Protein AF-A0A952ATU0-F1 (afdb_monomer)

pLDDT: mean 88.03, std 15.27, range [30.47, 98.75]

Secondary structure (DSSP, 8-state):
----------------------------EEEE--TT--HHHHHHHHT--HHHHHHT-TTS-TTSPPPBT-EEEE-TT--PPEEEEEE-SS-HHHHHHHHT--HHHHHHHTT-S-TTS--TT-EEEEEEEEE---PPTTEEEEEES-SSB-TT-EEEEEEEES-SS--EEEEETTEEEEEEEETTEEEEEEEPPTT---B-PEEEEEETTSPPEEEEB-B------EEEE---GGGGG--HHHHHHHHHHHHHHHT---SS----SSPPPS-SS--EEEE-TT-EEEETT----EE--S-EEE--TT-----SSSEEEEEEEEETTTEEEEEEE-STT-EEEEEEES-----TT-EE---

Sequence (359 aa):
MRRPYVLLCLLFIVLLAPVQHTSVAAQETVYIAQAGDTWAGMAMRYSISIAELKALNPHMNTMREPAIGRMVSLPEGVSERFGRLTRSSSSLAVVSAEYHVPVWSLAIANNVDSPYRPNFYRALYIPGDGRVRDLPANIESLELSAVPAMPGMALGLRGTTRMEDVRISAALDGLPISFETVDGRFIGVVGTGAFYRGGEPEMVVQIADTPVWIQPWAFGQREWEYQELTLTGEAAQIDQQARDEERARLQEIWTIVSPNVLWDEPFQTPVKSYLEVSAHYGARRSYNGGPYLTYHEGVDLSAYGGTPVLAAAAGTVALAEPLYVRGGTVIIDHGLGVYTGYYHMSAIHAIPGQQVRPG

Foldseek 3Di:
DDDDDDDDDDDDDDDDDDDPPPDPPQDWDKDQAAAQAFLVLVCLFQVHDSVVQCVQVVVDPSVAGDAGQDIGTDDPPTDTFFFEKDFDQDFLVVVCVVLVHPLVVQCVSAVHPDSRDGPNRDIGTDHDHHHYGRHFPQWPDKDKPDRQAAAFDKIKIKGFGPDQDKDKWKDWLNHTWAWDGHRRIMMTIDGGHLPRVFAFTWIWMDIPPGDIDIHTHHYDYDDAAEDEDEDDDLRVVDDPVLVVVVVVVVVVVLVDAARDAQWDPDFADQAPDFDDFPDDWSHQYDYPPHDRPDTHHHIDTHDDAPRGGWGRTWFFWQDADAGSNFGGKTKGDRHSSDIDIDGPHPDTDDDGGDTHGTD

Mean predicted aligned error: 8.49 Å

Solvent-accessible surface area (backbone atoms only — not comparable to full-atom values): 20733 Å² total; per-residue (Å²): 135,90,82,86,83,85,79,83,82,82,81,82,81,82,81,80,74,82,81,77,81,74,77,74,76,79,76,69,40,73,41,68,37,44,78,29,48,34,58,65,38,48,18,62,24,46,74,49,52,53,66,58,52,45,65,62,36,74,91,52,70,80,92,49,55,60,30,20,38,36,80,41,53,45,67,74,89,66,56,81,48,49,9,41,51,47,69,43,72,54,41,42,59,57,52,18,62,77,68,74,42,60,42,65,60,43,18,61,70,58,76,41,97,51,52,85,50,77,40,81,51,45,78,39,57,42,82,50,84,50,76,50,37,54,52,53,86,61,48,77,45,70,49,67,74,52,77,45,32,52,46,48,35,79,42,41,38,37,36,35,37,80,49,63,89,64,59,70,47,39,25,53,70,82,45,69,38,35,55,39,70,58,88,19,32,37,44,32,37,38,76,39,51,64,81,45,86,53,49,61,42,44,37,38,41,34,45,70,90,50,80,76,34,76,44,28,39,27,31,45,86,71,91,68,54,78,43,84,41,75,68,56,76,72,67,56,67,63,50,70,64,56,53,51,54,49,50,54,56,52,49,60,57,72,72,53,62,47,62,53,79,48,54,64,90,75,69,47,78,36,54,90,77,52,80,46,77,77,39,60,60,42,25,30,35,18,55,72,88,47,70,72,85,46,53,36,92,47,69,42,68,41,60,64,91,86,63,74,76,36,46,34,41,21,26,33,25,70,39,54,49,75,43,86,86,48,30,29,29,38,31,31,41,25,23,43,61,43,68,50,77,47,62,65,38,95,72,83,88,66,51,62,71,39,76,48,56,56,102

Structure (mmCIF, N/CA/C/O backbone):
data_AF-A0A952ATU0-F1
#
_entry.id   AF-A0A952ATU0-F1
#
loop_
_atom_site.group_PDB
_atom_site.id
_atom_site.type_symbol
_atom_site.label_atom_id
_atom_site.label_alt_id
_atom_site.label_comp_id
_atom_site.label_asym_id
_atom_site.label_entity_id
_atom_site.label_seq_id
_atom_site.pdbx_PDB_ins_code
_atom_site.Cartn_x
_atom_site.Cartn_y
_atom_site.Cartn_z
_atom_site.occupancy
_atom_site.B_iso_or_equiv
_atom_site.auth_seq_id
_atom_site.auth_comp_id
_atom_site.auth_asym_id
_atom_site.auth_atom_id
_atom_site.pdbx_PDB_model_num
ATOM 1 N N . MET A 1 1 ? 62.346 -5.182 87.923 1.00 39.56 1 MET A N 1
ATOM 2 C CA . MET A 1 1 ? 63.121 -4.192 87.139 1.00 39.56 1 MET A CA 1
ATOM 3 C C . MET A 1 1 ? 62.413 -3.952 85.814 1.00 39.56 1 MET A C 1
ATOM 5 O O . MET A 1 1 ? 61.932 -4.901 85.214 1.00 39.56 1 MET A O 1
ATOM 9 N N . ARG A 1 2 ? 62.273 -2.677 85.441 1.00 33.28 2 ARG A N 1
ATOM 10 C CA . ARG A 1 2 ? 61.501 -2.145 84.306 1.00 33.28 2 ARG A CA 1
ATOM 11 C C . ARG A 1 2 ? 61.995 -2.649 82.943 1.00 33.28 2 ARG A C 1
ATOM 13 O O . ARG A 1 2 ? 63.195 -2.590 82.709 1.00 33.28 2 ARG A O 1
ATOM 20 N N . ARG A 1 3 ? 61.063 -2.908 82.017 1.00 34.91 3 ARG A N 1
ATOM 21 C CA . ARG A 1 3 ? 61.043 -2.317 80.660 1.00 34.91 3 ARG A CA 1
ATOM 22 C C . ARG A 1 3 ? 59.581 -2.180 80.195 1.00 34.91 3 ARG A C 1
ATOM 24 O O . ARG A 1 3 ? 58.918 -3.205 80.077 1.00 34.91 3 ARG A O 1
ATOM 31 N N . PRO A 1 4 ? 59.053 -0.964 79.966 1.00 42.50 4 PRO A N 1
ATOM 32 C CA . PRO A 1 4 ? 57.775 -0.787 79.289 1.00 42.50 4 PRO A CA 1
ATOM 33 C C . PRO A 1 4 ? 57.993 -0.782 77.769 1.00 42.50 4 PRO A C 1
ATOM 35 O O . PRO A 1 4 ? 58.895 -0.109 77.272 1.00 42.50 4 PRO A O 1
ATOM 38 N N . TYR A 1 5 ? 57.162 -1.524 77.039 1.00 36.25 5 TYR A N 1
ATOM 39 C CA . TYR A 1 5 ? 57.020 -1.401 75.590 1.00 36.25 5 TYR A CA 1
ATOM 40 C C . TYR A 1 5 ? 55.877 -0.422 75.307 1.00 36.25 5 TYR A C 1
ATOM 42 O O . TYR A 1 5 ? 54.759 -0.618 75.776 1.00 36.25 5 TYR A O 1
ATOM 50 N N . VAL A 1 6 ? 56.171 0.649 74.572 1.00 34.59 6 VAL A N 1
ATOM 51 C CA . VAL A 1 6 ? 55.174 1.581 74.034 1.00 34.59 6 VAL A CA 1
ATOM 52 C C . VAL A 1 6 ? 54.637 0.963 72.744 1.00 34.59 6 VAL A C 1
ATOM 54 O O . VAL A 1 6 ? 55.372 0.853 71.766 1.00 34.59 6 VAL A O 1
ATOM 57 N N . LEU A 1 7 ? 53.379 0.518 72.756 1.00 32.75 7 LEU A N 1
ATOM 58 C CA . LEU A 1 7 ? 52.675 0.054 71.562 1.00 32.75 7 LEU A CA 1
ATOM 59 C C . LEU A 1 7 ? 51.958 1.253 70.925 1.00 32.75 7 LEU A C 1
ATOM 61 O O . LEU A 1 7 ? 51.074 1.859 71.527 1.00 32.75 7 LEU A O 1
ATOM 65 N N . LEU A 1 8 ? 52.389 1.613 69.720 1.00 30.59 8 LEU A N 1
ATOM 66 C CA . LEU A 1 8 ? 51.825 2.675 68.896 1.00 30.59 8 LEU A CA 1
ATOM 67 C C . LEU A 1 8 ? 50.521 2.165 68.249 1.00 30.59 8 LEU A C 1
ATOM 69 O O . LEU A 1 8 ? 50.569 1.421 67.272 1.00 30.59 8 LEU A O 1
ATOM 73 N N . CYS A 1 9 ? 49.358 2.529 68.793 1.00 31.02 9 CYS A N 1
ATOM 74 C CA . CYS A 1 9 ? 48.067 2.261 68.149 1.00 31.02 9 CYS A CA 1
ATOM 75 C C . CYS A 1 9 ? 47.801 3.302 67.051 1.00 31.02 9 CYS A C 1
ATOM 77 O O . CYS A 1 9 ? 47.485 4.454 67.339 1.00 31.02 9 CYS A O 1
ATOM 79 N N . LEU A 1 10 ? 47.920 2.883 65.789 1.00 32.44 10 LEU A N 1
ATOM 80 C CA . LEU A 1 10 ? 47.457 3.633 64.620 1.00 32.44 10 LEU A CA 1
ATOM 81 C C . LEU A 1 10 ? 45.925 3.558 64.536 1.00 32.44 10 LEU A C 1
ATOM 83 O O . LEU A 1 10 ? 45.353 2.490 64.327 1.00 32.44 10 LEU A O 1
ATOM 87 N N . LEU A 1 11 ? 45.270 4.704 64.714 1.00 30.47 11 LEU A N 1
ATOM 88 C CA . LEU A 1 11 ? 43.826 4.877 64.575 1.00 30.47 11 LEU A CA 1
ATOM 89 C C . LEU A 1 11 ? 43.480 4.999 63.077 1.00 30.47 11 LEU A C 1
ATOM 91 O O . LEU A 1 11 ? 43.767 6.023 62.459 1.00 30.47 11 LEU A O 1
ATOM 95 N N . PHE A 1 12 ? 42.882 3.968 62.478 1.00 31.81 12 PHE A N 1
ATOM 96 C CA . PHE A 1 12 ? 42.319 4.058 61.125 1.00 31.81 12 PHE A CA 1
ATOM 97 C C . PHE A 1 12 ? 40.936 4.720 61.196 1.00 31.81 12 PHE A C 1
ATOM 99 O O . PHE A 1 12 ? 39.961 4.104 61.621 1.00 31.81 12 PHE A O 1
ATOM 106 N N . ILE A 1 13 ? 40.850 5.986 60.785 1.00 34.62 13 ILE A N 1
ATOM 107 C CA . ILE A 1 13 ? 39.577 6.671 60.537 1.00 34.62 13 ILE A CA 1
ATOM 108 C C . ILE A 1 13 ? 39.088 6.230 59.155 1.00 34.62 13 ILE A C 1
ATOM 110 O O . ILE A 1 13 ? 39.666 6.604 58.136 1.00 34.62 13 ILE A O 1
ATOM 114 N N . VAL A 1 14 ? 38.030 5.420 59.114 1.00 36.31 14 VAL A N 1
ATOM 115 C CA . VAL A 1 14 ? 37.319 5.091 57.873 1.00 36.31 14 VAL A CA 1
ATOM 116 C C . VAL A 1 14 ? 36.387 6.258 57.544 1.00 36.31 14 VAL A C 1
ATOM 118 O O . VAL A 1 14 ? 35.352 6.439 58.181 1.00 36.31 14 VAL A O 1
ATOM 121 N N . LEU A 1 15 ? 36.771 7.073 56.561 1.00 34.31 15 LEU A N 1
ATOM 122 C CA . LEU A 1 15 ? 35.898 8.070 55.939 1.00 34.31 15 LEU A CA 1
ATOM 123 C C . LEU A 1 15 ? 34.875 7.343 55.053 1.00 34.31 15 LEU A C 1
ATOM 125 O O . LEU A 1 15 ? 35.206 6.872 53.967 1.00 34.31 15 LEU A O 1
ATOM 129 N N . LEU A 1 16 ? 33.633 7.236 55.528 1.00 37.00 16 LEU A N 1
ATOM 130 C CA . LEU A 1 16 ? 32.496 6.795 54.719 1.00 37.00 16 LEU A CA 1
ATOM 131 C C . LEU A 1 16 ? 32.154 7.897 53.708 1.00 37.00 16 LEU A C 1
ATOM 133 O O . LEU A 1 16 ? 31.665 8.963 54.082 1.00 37.00 16 LEU A O 1
ATOM 137 N N . ALA A 1 17 ? 32.428 7.645 52.429 1.00 36.53 17 ALA A N 1
ATOM 138 C CA . ALA A 1 17 ? 31.946 8.489 51.343 1.00 36.53 17 ALA A CA 1
ATOM 139 C C . ALA A 1 17 ? 30.405 8.412 51.265 1.00 36.53 17 ALA A C 1
ATOM 141 O O . ALA A 1 17 ? 29.844 7.327 51.447 1.00 36.53 17 ALA A O 1
ATOM 142 N N . PRO A 1 18 ? 29.702 9.528 51.000 1.00 40.03 18 PRO A N 1
ATOM 143 C CA . PRO A 1 18 ? 28.253 9.519 50.866 1.00 40.03 18 PRO A CA 1
ATOM 144 C C . PRO A 1 18 ? 27.846 8.692 49.642 1.00 40.03 18 PRO A C 1
ATOM 146 O O . PRO A 1 18 ? 28.326 8.922 48.531 1.00 40.03 18 PRO A O 1
ATOM 149 N N . VAL A 1 19 ? 26.950 7.728 49.854 1.00 42.09 19 VAL A N 1
ATOM 150 C CA . VAL A 1 19 ? 26.318 6.951 48.784 1.00 42.09 19 VAL A CA 1
ATOM 151 C C . VAL A 1 19 ? 25.481 7.914 47.946 1.00 42.09 19 VAL A C 1
ATOM 153 O O . VAL A 1 19 ? 24.464 8.433 48.404 1.00 42.09 19 VAL A O 1
ATOM 156 N N . GLN A 1 20 ? 25.922 8.183 46.720 1.00 38.09 20 GLN A N 1
ATOM 157 C CA . GLN A 1 20 ? 25.082 8.837 45.727 1.00 38.09 20 GLN A CA 1
ATOM 158 C C . GLN A 1 20 ? 23.986 7.848 45.329 1.00 38.09 20 GLN A C 1
ATOM 160 O O . GLN A 1 20 ? 24.262 6.828 44.701 1.00 38.09 20 GLN A O 1
ATOM 165 N N . HIS A 1 21 ? 22.742 8.142 45.705 1.00 38.81 21 HIS A N 1
ATOM 166 C CA . HIS A 1 21 ? 21.587 7.498 45.097 1.00 38.81 21 HIS A CA 1
ATOM 167 C C . HIS A 1 21 ? 21.519 7.950 43.638 1.00 38.81 21 HIS A C 1
ATOM 169 O O . HIS A 1 21 ? 21.006 9.024 43.325 1.00 38.81 21 HIS A O 1
ATOM 175 N N . THR A 1 22 ? 22.065 7.140 42.737 1.00 35.97 22 THR A N 1
ATOM 176 C CA . THR A 1 22 ? 21.693 7.185 41.330 1.00 35.97 22 THR A CA 1
ATOM 177 C C . THR A 1 22 ? 20.214 6.820 41.257 1.00 35.97 22 THR A C 1
ATOM 179 O O . THR A 1 22 ? 19.824 5.689 41.544 1.00 35.97 22 THR A O 1
ATOM 182 N N . SER A 1 23 ? 19.364 7.795 40.932 1.00 42.88 23 SER A N 1
ATOM 183 C CA . SER A 1 23 ? 18.011 7.486 40.489 1.00 42.88 23 SER A CA 1
ATOM 184 C C . SER A 1 23 ? 18.154 6.659 39.217 1.00 42.88 23 SER A C 1
ATOM 186 O O . SER A 1 23 ? 18.693 7.114 38.209 1.00 42.88 23 SER A O 1
ATOM 188 N N . VAL A 1 24 ? 17.753 5.394 39.288 1.00 38.84 24 VAL A N 1
ATOM 189 C CA . VAL A 1 24 ? 17.507 4.612 38.082 1.00 38.84 24 VAL A CA 1
ATOM 190 C C . VAL A 1 24 ? 16.356 5.333 37.392 1.00 38.84 24 VAL A C 1
ATOM 192 O O . VAL A 1 24 ? 15.278 5.449 37.974 1.00 38.84 24 VAL A O 1
ATOM 195 N N . ALA A 1 25 ? 16.605 5.912 36.217 1.00 44.00 25 ALA A N 1
ATOM 196 C CA . ALA A 1 25 ? 15.538 6.463 35.394 1.00 44.00 25 ALA A CA 1
ATOM 197 C C . ALA A 1 25 ? 14.494 5.355 35.203 1.00 44.00 25 ALA A C 1
ATOM 199 O O . ALA A 1 25 ? 14.837 4.273 34.721 1.00 44.00 25 ALA A O 1
ATOM 200 N N . ALA A 1 26 ? 13.267 5.599 35.668 1.00 49.78 26 ALA A N 1
ATOM 201 C CA . ALA A 1 26 ? 12.169 4.651 35.551 1.00 49.78 26 ALA A CA 1
ATOM 202 C C . ALA A 1 26 ? 12.037 4.245 34.080 1.00 49.78 26 ALA A C 1
ATOM 204 O O . ALA A 1 26 ? 12.003 5.097 33.189 1.00 49.78 26 ALA A O 1
ATOM 205 N N . GLN A 1 27 ? 12.059 2.944 33.817 1.00 51.88 27 GLN A N 1
ATOM 206 C CA . GLN A 1 27 ? 12.042 2.429 32.459 1.00 51.88 27 GLN A CA 1
ATOM 207 C C . GLN A 1 27 ? 10.605 2.540 31.943 1.00 51.88 27 GLN A C 1
ATOM 209 O O . GLN A 1 27 ? 9.758 1.706 32.254 1.00 51.88 27 GLN A O 1
ATOM 214 N N . GLU A 1 28 ? 10.309 3.622 31.217 1.00 63.00 28 GLU A N 1
ATOM 215 C CA . GLU A 1 28 ? 8.994 3.841 30.616 1.00 63.00 28 GLU A CA 1
ATOM 216 C C . GLU A 1 28 ? 8.593 2.622 29.777 1.00 63.00 28 GLU A C 1
ATOM 218 O O . GLU A 1 28 ? 9.354 2.139 28.933 1.00 63.00 28 GLU A O 1
ATOM 223 N N . THR A 1 29 ? 7.386 2.104 30.011 1.00 88.06 29 THR A N 1
ATOM 224 C CA . THR A 1 29 ? 6.842 1.041 29.167 1.00 88.06 29 THR A CA 1
ATOM 225 C C . THR A 1 29 ? 6.421 1.676 27.849 1.00 88.06 29 THR A C 1
ATOM 227 O O . THR A 1 29 ? 5.469 2.451 27.807 1.00 88.06 29 THR A O 1
ATOM 230 N N . VAL A 1 30 ? 7.140 1.369 26.771 1.00 92.31 30 VAL A N 1
ATOM 231 C CA . VAL A 1 30 ? 6.853 1.918 25.442 1.00 92.31 30 VAL A CA 1
ATOM 232 C C . VAL A 1 30 ? 6.090 0.908 24.598 1.00 92.31 30 VAL A C 1
ATOM 234 O O . VAL A 1 30 ? 6.461 -0.261 24.495 1.00 92.31 30 VAL A O 1
ATOM 237 N N . TYR A 1 31 ? 5.045 1.390 23.937 1.00 94.44 31 TYR A N 1
ATOM 238 C CA . TYR A 1 31 ? 4.237 0.635 22.996 1.00 94.44 31 TYR A CA 1
ATOM 239 C C . TYR A 1 31 ? 4.281 1.270 21.599 1.00 94.44 31 TYR A C 1
ATOM 241 O O . TYR A 1 31 ? 4.122 2.476 21.462 1.00 94.44 31 TYR A O 1
ATOM 249 N N . ILE A 1 32 ? 4.480 0.475 20.544 1.00 94.94 32 ILE A N 1
ATOM 250 C CA . ILE A 1 32 ? 4.417 0.969 19.158 1.00 94.94 32 ILE A CA 1
ATOM 251 C C . ILE A 1 32 ? 2.980 0.825 18.665 1.00 94.94 32 ILE A C 1
ATOM 253 O O . ILE A 1 32 ? 2.514 -0.302 18.481 1.00 94.94 32 ILE A O 1
ATOM 257 N N . ALA A 1 33 ? 2.305 1.949 18.424 1.00 95.50 33 ALA A N 1
ATOM 258 C CA . ALA A 1 33 ? 0.946 2.001 17.896 1.00 95.50 33 ALA A CA 1
ATOM 259 C C . ALA A 1 33 ? 0.816 1.188 16.600 1.00 95.50 33 ALA A C 1
ATOM 261 O O . ALA A 1 33 ? 1.701 1.195 15.745 1.00 95.50 33 ALA A O 1
ATOM 262 N N . GLN A 1 34 ? -0.293 0.478 16.451 1.00 94.69 34 GLN A N 1
ATOM 263 C CA . GLN A 1 34 ? -0.582 -0.402 15.321 1.00 94.69 34 GLN A CA 1
ATOM 264 C C . GLN A 1 34 ? -1.909 -0.003 14.664 1.00 94.69 34 GLN A C 1
ATOM 266 O O . GLN A 1 34 ? -2.664 0.825 15.187 1.00 94.69 34 GLN A O 1
ATOM 271 N N . ALA A 1 35 ? -2.216 -0.632 13.529 1.00 93.81 35 ALA A N 1
ATOM 272 C CA . ALA A 1 35 ? -3.508 -0.476 12.878 1.00 93.81 35 ALA A CA 1
ATOM 273 C C . ALA A 1 35 ? -4.667 -0.777 13.854 1.00 93.81 35 ALA A C 1
ATOM 275 O O . ALA A 1 35 ? -4.644 -1.780 14.574 1.00 93.81 35 ALA A O 1
ATOM 276 N N . GLY A 1 36 ? -5.658 0.113 13.911 1.00 92.81 36 GLY A N 1
ATOM 277 C CA . GLY A 1 36 ? -6.793 0.017 14.837 1.00 92.81 36 GLY A CA 1
ATOM 278 C C . GLY A 1 36 ? -6.554 0.582 16.240 1.00 92.81 36 GLY A C 1
ATOM 279 O O . GLY A 1 36 ? -7.465 0.536 17.060 1.00 92.81 36 GLY A O 1
ATOM 280 N N . ASP A 1 37 ? -5.369 1.098 16.573 1.00 94.31 37 ASP A N 1
ATOM 281 C CA . ASP A 1 37 ? -5.193 1.819 17.839 1.00 94.31 37 ASP A CA 1
ATOM 282 C C . ASP A 1 37 ? -5.839 3.205 17.824 1.00 94.31 37 ASP A C 1
ATOM 284 O O . ASP A 1 37 ? -5.491 4.075 17.027 1.00 94.31 37 ASP A O 1
ATOM 288 N N . THR A 1 38 ? -6.726 3.419 18.792 1.00 94.19 38 THR A N 1
ATOM 289 C CA . THR A 1 38 ? -7.267 4.729 19.159 1.00 94.19 38 THR A CA 1
ATOM 290 C C . THR A 1 38 ? -6.898 5.048 20.603 1.00 94.19 38 THR A C 1
ATOM 292 O O . THR A 1 38 ? -6.647 4.143 21.406 1.00 94.19 38 THR A O 1
ATOM 295 N N . TRP A 1 39 ? -6.898 6.326 20.985 1.00 94.88 39 TRP A N 1
ATOM 296 C CA . TRP A 1 39 ? -6.693 6.721 22.382 1.00 94.88 39 TRP A CA 1
ATOM 297 C C . TRP A 1 39 ? -7.694 6.035 23.314 1.00 94.88 39 TRP A C 1
ATOM 299 O O . TRP A 1 39 ? -7.321 5.564 24.386 1.00 94.88 39 TRP A O 1
ATOM 309 N N . ALA A 1 40 ? -8.959 5.946 22.894 1.00 92.38 40 ALA A N 1
ATOM 310 C CA . ALA A 1 40 ? -10.009 5.270 23.648 1.00 92.38 40 ALA A CA 1
ATOM 311 C C . ALA A 1 40 ? -9.773 3.755 23.735 1.00 92.38 40 ALA A C 1
ATOM 313 O O . ALA A 1 40 ? -9.872 3.185 24.822 1.00 92.38 40 ALA A O 1
ATOM 314 N N . GLY A 1 41 ? -9.417 3.109 22.620 1.00 93.44 41 GLY A N 1
ATOM 315 C CA . GLY A 1 41 ? -9.147 1.675 22.589 1.00 93.44 41 GLY A CA 1
ATOM 316 C C . GLY A 1 41 ? -7.941 1.284 23.442 1.00 93.44 41 GLY A C 1
ATOM 317 O O . GLY A 1 41 ? -8.029 0.342 24.228 1.00 93.44 41 GLY A O 1
ATOM 318 N N . MET A 1 42 ? -6.847 2.049 23.378 1.00 95.25 42 MET A N 1
ATOM 319 C CA . MET A 1 42 ? -5.671 1.827 24.226 1.00 95.25 42 MET A CA 1
ATOM 320 C C . MET A 1 42 ? -5.964 2.094 25.707 1.00 95.25 42 MET A C 1
ATOM 322 O O . MET A 1 42 ? -5.569 1.298 26.555 1.00 95.25 42 MET A O 1
ATOM 326 N N . ALA A 1 43 ? -6.706 3.156 26.032 1.00 94.38 43 ALA A N 1
ATOM 327 C CA . ALA A 1 43 ? -7.137 3.429 27.403 1.00 94.38 43 ALA A CA 1
ATOM 328 C C . ALA A 1 43 ? -7.958 2.260 27.981 1.00 94.38 43 ALA A C 1
ATOM 330 O O . ALA A 1 43 ? -7.684 1.785 29.084 1.00 94.38 43 ALA A O 1
ATOM 331 N N . MET A 1 44 ? -8.902 1.714 27.202 1.00 92.75 44 MET A N 1
ATOM 332 C CA . MET A 1 44 ? -9.647 0.509 27.582 1.00 92.75 44 MET A CA 1
ATOM 333 C C . MET A 1 44 ? -8.730 -0.708 27.729 1.00 92.75 44 MET A C 1
ATOM 335 O O . MET A 1 44 ? -8.843 -1.454 28.699 1.00 92.75 44 MET A O 1
ATOM 339 N N . ARG A 1 45 ? -7.802 -0.915 26.802 1.00 94.31 45 ARG A N 1
ATOM 340 C CA . ARG A 1 45 ? -6.875 -2.046 26.819 1.00 94.31 45 ARG A CA 1
ATOM 341 C C . ARG A 1 45 ? -5.989 -2.070 28.061 1.00 94.31 45 ARG A C 1
ATOM 343 O O . ARG A 1 45 ? -5.814 -3.126 28.653 1.00 94.31 45 ARG A O 1
ATOM 350 N N . TYR A 1 46 ? -5.478 -0.920 28.478 1.00 94.50 46 TYR A N 1
ATOM 351 C CA . TYR A 1 46 ? -4.566 -0.803 29.617 1.00 94.50 46 TYR A CA 1
ATOM 352 C C . TYR A 1 46 ? -5.265 -0.422 30.932 1.00 94.50 46 TYR A C 1
ATOM 354 O O . TYR A 1 46 ? -4.614 -0.309 31.961 1.00 94.50 46 TYR A O 1
ATOM 362 N N . SER A 1 47 ? -6.598 -0.287 30.935 1.00 92.62 47 SER A N 1
ATOM 363 C CA . SER A 1 47 ? -7.397 0.127 32.107 1.00 92.62 47 SER A CA 1
ATOM 364 C C . SER A 1 47 ? -6.986 1.478 32.703 1.00 92.62 47 SER A C 1
ATOM 366 O O . SER A 1 47 ? -7.008 1.653 33.918 1.00 92.62 47 SER A O 1
ATOM 368 N N . ILE A 1 48 ? -6.636 2.436 31.850 1.00 93.81 48 ILE A N 1
ATOM 369 C CA . ILE A 1 48 ? -6.210 3.789 32.238 1.00 93.81 48 ILE A CA 1
ATOM 370 C C . ILE A 1 48 ? -7.158 4.830 31.650 1.00 93.81 48 ILE A C 1
ATOM 372 O O . ILE A 1 48 ? -7.935 4.535 30.740 1.00 93.81 48 ILE A O 1
ATOM 376 N N . SER A 1 49 ? -7.122 6.064 32.152 1.00 94.06 49 SER A N 1
ATOM 377 C CA . SER A 1 49 ? -7.956 7.127 31.581 1.00 94.06 49 SER A CA 1
ATOM 378 C C . SER A 1 49 ? -7.361 7.674 30.274 1.00 94.06 49 SER A C 1
ATOM 380 O O . SER A 1 49 ? -6.143 7.753 30.115 1.00 94.06 49 SER A O 1
ATOM 382 N N . ILE A 1 50 ? -8.212 8.118 29.338 1.00 94.75 50 ILE A N 1
ATOM 383 C CA . ILE A 1 50 ? -7.751 8.781 28.099 1.00 94.75 50 ILE A CA 1
ATOM 384 C C . ILE A 1 50 ? -6.924 10.035 28.430 1.00 94.75 50 ILE A C 1
ATOM 386 O O . ILE A 1 50 ? -5.944 10.323 27.748 1.00 94.75 50 ILE A O 1
ATOM 390 N N . ALA A 1 51 ? -7.318 10.778 29.470 1.00 95.75 51 ALA A N 1
ATOM 391 C CA . ALA A 1 51 ? -6.632 11.995 29.897 1.00 95.75 51 ALA A CA 1
ATOM 392 C C . ALA A 1 51 ? -5.209 11.704 30.397 1.00 95.75 51 ALA A C 1
ATOM 394 O O . ALA A 1 51 ? -4.276 12.383 29.985 1.00 95.75 51 ALA A O 1
ATOM 395 N N . GLU A 1 52 ? -5.041 10.672 31.223 1.00 95.38 52 GLU A N 1
ATOM 396 C CA . GLU A 1 52 ? -3.735 10.212 31.707 1.00 95.38 52 GLU A CA 1
ATOM 397 C C . GLU A 1 52 ? -2.845 9.722 30.562 1.00 95.38 52 GLU A C 1
ATOM 399 O O . GLU A 1 52 ? -1.709 10.172 30.431 1.00 95.38 52 GLU A O 1
ATOM 404 N N . LEU A 1 53 ? -3.380 8.875 29.675 1.00 96.00 53 LEU A N 1
ATOM 405 C CA . LEU A 1 53 ? -2.635 8.365 28.523 1.00 96.00 53 LEU A CA 1
ATOM 406 C C . LEU A 1 53 ? -2.146 9.499 27.608 1.00 96.00 53 LEU A C 1
ATOM 408 O O . LEU A 1 53 ? -0.996 9.499 27.173 1.00 96.00 53 LEU A O 1
ATOM 412 N N . LYS A 1 54 ? -2.996 10.498 27.342 1.00 96.38 54 LYS A N 1
ATOM 413 C CA . LYS A 1 54 ? -2.615 11.689 26.569 1.00 96.38 54 LYS A CA 1
ATOM 414 C C . LYS A 1 54 ? -1.606 12.566 27.315 1.00 96.38 54 LYS A C 1
ATOM 416 O O . LYS A 1 54 ? -0.689 13.083 26.685 1.00 96.38 54 LYS A O 1
ATOM 421 N N . ALA A 1 55 ? -1.740 12.716 28.634 1.00 95.31 55 ALA A N 1
ATOM 422 C CA . ALA A 1 55 ? -0.816 13.500 29.456 1.00 95.31 55 ALA A CA 1
ATOM 423 C C . ALA A 1 55 ? 0.601 12.902 29.497 1.00 95.31 55 ALA A C 1
ATOM 425 O O . ALA A 1 55 ? 1.567 13.658 29.549 1.00 95.31 55 ALA A O 1
ATOM 426 N N . LEU A 1 56 ? 0.730 11.573 29.410 1.00 95.56 56 LEU A N 1
ATOM 427 C CA . LEU A 1 56 ? 2.017 10.877 29.275 1.00 95.56 56 LEU A CA 1
ATOM 428 C C . LEU A 1 56 ? 2.665 11.046 27.894 1.00 95.56 56 LEU A C 1
ATOM 430 O O . LEU A 1 56 ? 3.857 10.805 27.740 1.00 95.56 56 LEU A O 1
ATOM 434 N N . ASN A 1 57 ? 1.906 11.488 26.889 1.00 96.12 57 ASN A N 1
ATOM 435 C CA . ASN A 1 57 ? 2.366 11.625 25.508 1.00 96.12 57 ASN A CA 1
ATOM 436 C C . ASN A 1 57 ? 2.215 13.071 24.988 1.00 96.12 57 ASN A C 1
ATOM 438 O O . ASN A 1 57 ? 1.611 13.287 23.935 1.00 96.12 57 ASN A O 1
ATOM 442 N N . PRO A 1 58 ? 2.776 14.089 25.677 1.00 94.50 58 PRO A N 1
ATOM 443 C CA . PRO A 1 58 ? 2.557 15.501 25.340 1.00 94.50 58 PRO A CA 1
ATOM 444 C C . PRO A 1 58 ? 3.207 15.923 24.014 1.00 94.50 58 PRO A C 1
ATOM 446 O O . PRO A 1 58 ? 2.876 16.968 23.463 1.00 94.50 58 PRO A O 1
ATOM 449 N N . HIS A 1 59 ? 4.143 15.120 23.507 1.00 91.50 59 HIS A N 1
ATOM 450 C CA . HIS A 1 59 ? 4.826 15.336 22.234 1.00 91.50 59 HIS A CA 1
ATOM 451 C C . HIS A 1 59 ? 3.986 14.894 21.021 1.00 91.50 59 HIS A C 1
ATOM 453 O O . HIS A 1 59 ? 4.340 15.207 19.885 1.00 91.50 59 HIS A O 1
ATOM 459 N N . MET A 1 60 ? 2.892 14.156 21.241 1.00 92.88 60 MET A N 1
ATOM 460 C CA . MET A 1 60 ? 1.992 13.698 20.184 1.00 92.88 60 MET A CA 1
ATOM 461 C C . MET A 1 60 ? 0.852 14.693 19.960 1.00 92.88 60 MET A C 1
ATOM 463 O O . MET A 1 60 ? 0.392 15.368 20.882 1.00 92.88 60 MET A O 1
ATOM 467 N N . ASN A 1 61 ? 0.324 14.743 18.735 1.00 90.06 61 ASN A N 1
ATOM 468 C CA . ASN A 1 61 ? -0.905 15.480 18.464 1.00 90.06 61 ASN A CA 1
ATOM 469 C C . ASN A 1 61 ? -2.110 14.732 19.053 1.00 90.06 61 ASN A C 1
ATOM 471 O O . ASN A 1 61 ? -2.693 13.856 18.420 1.00 90.06 61 ASN A O 1
ATOM 475 N N . THR A 1 62 ? -2.512 15.112 20.261 1.00 87.81 62 THR A N 1
ATOM 476 C CA . THR A 1 62 ? -3.610 14.466 20.993 1.00 87.81 62 THR A CA 1
ATOM 477 C C . THR A 1 62 ? -5.010 14.799 20.456 1.00 87.81 62 THR A C 1
ATOM 479 O O . THR A 1 62 ? -5.996 14.252 20.964 1.00 87.81 62 THR A O 1
ATOM 482 N N . MET A 1 63 ? -5.117 15.655 19.430 1.00 89.19 63 MET A N 1
ATOM 483 C CA . MET A 1 63 ? -6.364 15.921 18.698 1.00 89.19 63 MET A CA 1
ATOM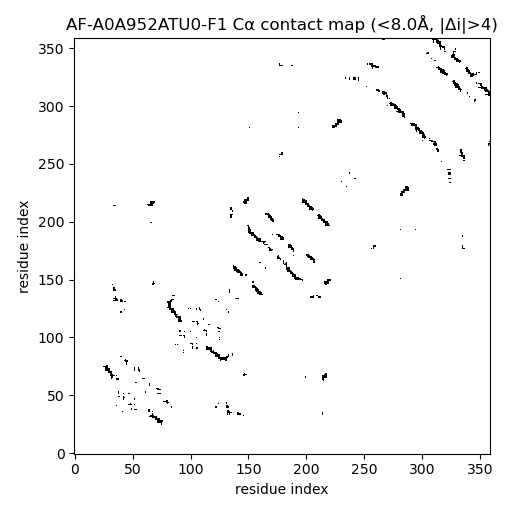 484 C C . MET A 1 63 ? -6.635 14.896 17.589 1.00 89.19 63 MET A C 1
ATOM 486 O O . MET A 1 63 ? -7.760 14.826 17.101 1.00 89.19 63 MET A O 1
ATOM 490 N N . ARG A 1 64 ? -5.630 14.105 17.197 1.00 91.94 64 ARG A N 1
ATOM 491 C CA . ARG A 1 64 ? -5.753 12.988 16.250 1.00 91.94 64 ARG A CA 1
ATOM 492 C C . ARG A 1 64 ? -5.538 11.673 16.981 1.00 91.94 64 ARG A C 1
ATOM 494 O O . ARG A 1 64 ? -4.988 11.657 18.081 1.00 91.94 64 ARG A O 1
ATOM 501 N N . GLU A 1 65 ? -5.955 10.575 16.365 1.00 94.62 65 GLU A N 1
ATOM 502 C CA . GLU A 1 65 ? -5.568 9.245 16.832 1.00 94.62 65 GLU A CA 1
ATOM 503 C C . GLU A 1 65 ? -4.051 9.042 16.686 1.00 94.62 65 GLU A C 1
ATOM 505 O O . GLU A 1 65 ? -3.422 9.675 15.832 1.00 94.62 65 GLU A O 1
ATOM 510 N N . PRO A 1 66 ? -3.432 8.207 17.534 1.00 95.38 66 PRO A N 1
ATOM 511 C CA . PRO A 1 66 ? -1.998 7.977 17.481 1.00 95.38 66 PRO A CA 1
ATOM 512 C C . PRO A 1 66 ? -1.627 7.312 16.157 1.00 95.38 66 PRO A C 1
ATOM 514 O O . PRO A 1 66 ? -2.220 6.306 15.765 1.00 95.38 66 PRO A O 1
ATOM 517 N N . ALA A 1 67 ?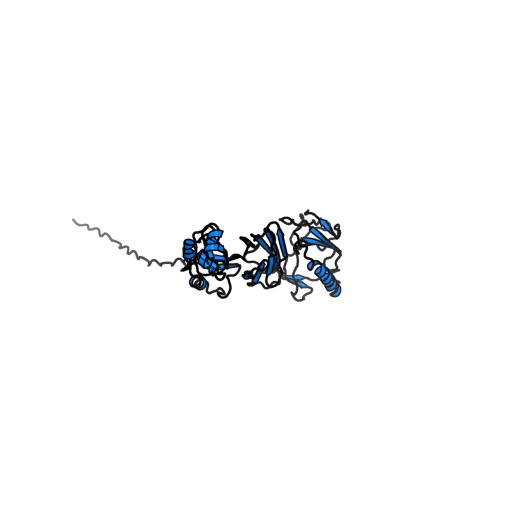 -0.641 7.882 15.466 1.00 95.44 67 ALA A N 1
ATOM 518 C CA . ALA A 1 67 ? -0.242 7.378 14.164 1.00 95.44 67 ALA A CA 1
ATOM 519 C C . ALA A 1 67 ? 0.386 5.985 14.264 1.00 95.44 67 ALA A C 1
ATOM 521 O O . ALA A 1 67 ? 1.200 5.714 15.148 1.00 95.44 67 ALA A O 1
ATOM 522 N N . ILE A 1 68 ? 0.033 5.111 13.325 1.00 95.88 68 ILE A N 1
ATOM 523 C CA . ILE A 1 68 ? 0.570 3.753 13.234 1.00 95.88 68 ILE A CA 1
ATOM 524 C C . ILE A 1 68 ? 2.095 3.825 13.135 1.00 95.88 68 ILE A C 1
ATOM 526 O O . ILE A 1 68 ? 2.625 4.562 12.308 1.00 95.88 68 ILE A O 1
ATOM 530 N N . GLY A 1 69 ? 2.804 3.077 13.976 1.00 95.31 69 GLY A N 1
ATOM 531 C CA . GLY A 1 69 ? 4.263 3.097 14.071 1.00 95.31 69 GLY A CA 1
ATOM 532 C C . GLY A 1 69 ? 4.836 4.133 15.036 1.00 95.31 69 GLY A C 1
ATOM 533 O O . GLY A 1 69 ? 6.047 4.135 15.251 1.00 95.31 69 GLY A O 1
ATOM 534 N N . ARG A 1 70 ? 4.015 4.991 15.658 1.00 94.81 70 ARG A N 1
ATOM 535 C CA . ARG A 1 70 ? 4.485 5.887 16.727 1.00 94.81 70 ARG A CA 1
ATOM 536 C C . ARG A 1 70 ? 4.682 5.149 18.041 1.00 94.81 70 ARG A C 1
ATOM 538 O O . ARG A 1 70 ? 3.906 4.268 18.399 1.00 94.81 70 ARG A O 1
ATOM 545 N N . MET A 1 71 ? 5.708 5.566 18.774 1.00 95.00 71 MET A N 1
ATOM 546 C CA . MET A 1 71 ? 5.939 5.158 20.156 1.00 95.00 71 MET A CA 1
ATOM 547 C C . MET A 1 71 ? 4.965 5.905 21.071 1.00 95.00 71 MET A C 1
ATOM 549 O O . MET A 1 71 ? 4.824 7.118 20.962 1.00 95.00 71 MET A O 1
ATOM 553 N N . VAL A 1 72 ? 4.305 5.164 21.952 1.00 95.62 72 VAL A N 1
ATOM 554 C CA . VAL A 1 72 ? 3.355 5.639 22.957 1.00 95.62 72 VAL A CA 1
ATOM 555 C C . VAL A 1 72 ? 3.885 5.204 24.319 1.00 95.62 72 VAL A C 1
ATOM 557 O O . VAL A 1 72 ? 4.037 4.006 24.570 1.00 95.62 72 VAL A O 1
ATOM 560 N N . SER A 1 73 ? 4.168 6.166 25.191 1.00 96.25 73 SER A N 1
ATOM 561 C CA . SER A 1 73 ? 4.543 5.911 26.581 1.00 96.25 73 SER A CA 1
ATOM 562 C C . SER A 1 73 ? 3.310 5.501 27.387 1.00 96.25 73 SER A C 1
ATOM 564 O O . SER A 1 73 ? 2.240 6.110 27.281 1.00 96.25 73 SER A O 1
ATOM 566 N N . LEU A 1 74 ? 3.466 4.455 28.194 1.00 96.12 74 LEU A N 1
ATOM 567 C CA . LEU A 1 74 ? 2.454 3.908 29.091 1.00 96.12 74 LEU A CA 1
ATOM 568 C C . LEU A 1 74 ? 2.918 4.020 30.554 1.00 96.12 74 LEU A C 1
ATOM 570 O O . LEU A 1 74 ? 4.128 4.062 30.801 1.00 96.12 74 LEU A O 1
ATOM 574 N N . PRO A 1 75 ? 1.990 4.028 31.533 1.00 94.50 75 PRO A N 1
ATOM 575 C CA . PRO A 1 75 ? 2.359 3.973 32.943 1.00 94.50 75 PRO A CA 1
ATOM 576 C C . PRO A 1 75 ? 3.194 2.732 33.272 1.00 94.50 75 PRO A C 1
ATOM 578 O O . PRO A 1 75 ? 2.996 1.656 32.703 1.00 94.50 75 PRO A O 1
ATOM 581 N N . GLU A 1 76 ? 4.100 2.871 34.234 1.00 90.50 76 GLU A N 1
ATOM 582 C CA . GLU A 1 76 ? 4.914 1.759 34.716 1.00 90.50 76 GLU A CA 1
ATOM 583 C C . GLU A 1 76 ? 4.041 0.653 35.334 1.00 90.50 76 GLU A C 1
ATOM 585 O O . GLU A 1 76 ? 3.083 0.920 36.062 1.00 90.50 76 GLU A O 1
ATOM 590 N N . GLY A 1 77 ? 4.364 -0.608 35.032 1.00 88.75 77 GLY A N 1
ATOM 591 C CA . GLY A 1 77 ? 3.665 -1.773 35.584 1.00 88.75 77 GLY A CA 1
ATOM 592 C C . GLY A 1 77 ? 2.256 -2.006 35.027 1.00 88.75 77 GLY A C 1
ATOM 593 O O . GLY A 1 77 ? 1.563 -2.915 35.492 1.00 88.75 77 GLY A O 1
ATOM 594 N N . VAL A 1 78 ? 1.818 -1.227 34.031 1.00 93.12 78 VAL A N 1
ATOM 595 C CA . VAL A 1 78 ? 0.502 -1.425 33.425 1.00 93.12 78 VAL A CA 1
ATOM 596 C C . VAL A 1 78 ? 0.440 -2.758 32.679 1.00 93.12 78 VAL A C 1
ATOM 598 O O . VAL A 1 78 ? 1.365 -3.147 31.967 1.00 93.12 78 VAL A O 1
ATOM 601 N N . SER A 1 79 ? -0.672 -3.471 32.841 1.00 91.62 79 SER A N 1
ATOM 602 C CA . SER A 1 79 ? -0.913 -4.753 32.179 1.00 91.62 79 SER A CA 1
ATOM 603 C C . SER A 1 79 ? -2.023 -4.630 31.146 1.00 91.62 79 SER A C 1
ATOM 605 O O . SER A 1 79 ? -2.998 -3.900 31.326 1.00 91.62 79 SER A O 1
ATOM 607 N N . GLU A 1 80 ? -1.872 -5.363 30.051 1.00 93.12 80 GLU A N 1
ATOM 608 C CA . GLU A 1 80 ? -2.879 -5.435 29.003 1.00 93.12 80 GLU A CA 1
ATOM 609 C C . GLU A 1 80 ? -4.073 -6.297 29.429 1.00 93.12 80 GLU A C 1
ATOM 611 O O . GLU A 1 80 ? -3.915 -7.407 29.937 1.00 93.12 80 GLU A O 1
ATOM 616 N N . ARG A 1 81 ? -5.279 -5.806 29.141 1.00 93.44 81 ARG A N 1
ATOM 617 C CA . ARG A 1 81 ? -6.504 -6.600 29.111 1.00 93.44 81 ARG A CA 1
ATOM 618 C C . ARG A 1 81 ? -6.743 -7.144 27.710 1.00 93.44 81 ARG A C 1
ATOM 620 O O . ARG A 1 81 ? -6.669 -6.402 26.730 1.00 93.44 81 ARG A O 1
ATOM 627 N N . PHE A 1 82 ? -7.119 -8.415 27.641 1.00 93.00 82 PHE A N 1
ATOM 628 C CA . PHE A 1 82 ? -7.524 -9.076 26.404 1.00 93.00 82 PHE A CA 1
ATOM 629 C C . PHE A 1 82 ? -9.040 -9.004 26.207 1.00 93.00 82 PHE A C 1
ATOM 631 O O . PHE A 1 82 ? -9.814 -8.927 27.165 1.00 93.00 82 PHE A O 1
ATOM 638 N N . GLY A 1 83 ? -9.462 -8.944 24.952 1.00 92.50 83 GLY A N 1
ATOM 639 C CA . GLY A 1 83 ? -10.845 -8.846 24.524 1.00 92.50 83 GLY A CA 1
ATOM 640 C C . GLY A 1 83 ? -10.951 -8.188 23.154 1.00 92.50 83 GLY A C 1
ATOM 641 O O . GLY A 1 83 ? -9.986 -8.098 22.397 1.00 92.50 83 GLY A O 1
ATOM 642 N N . ARG A 1 84 ? -12.140 -7.680 22.840 1.00 90.88 84 ARG A N 1
ATOM 643 C CA . ARG A 1 84 ? -12.452 -7.057 21.545 1.00 90.88 84 ARG A CA 1
ATOM 644 C C . ARG A 1 84 ? -13.268 -5.787 21.721 1.00 90.88 84 ARG A C 1
ATOM 646 O O . ARG A 1 84 ? -14.040 -5.683 22.672 1.00 90.88 84 ARG A O 1
ATOM 653 N N . LEU A 1 85 ? -13.101 -4.833 20.806 1.00 90.62 85 LEU A N 1
ATOM 654 C CA . LEU A 1 85 ? -13.998 -3.684 20.699 1.00 90.62 85 LEU A CA 1
ATOM 655 C C . LEU A 1 85 ? -15.082 -3.983 19.673 1.00 90.62 85 LEU A C 1
ATOM 657 O O . LEU A 1 85 ? -14.821 -4.586 18.636 1.00 90.62 85 LEU A O 1
ATOM 661 N N . THR A 1 86 ? -16.299 -3.548 19.965 1.00 86.25 86 THR A N 1
ATOM 662 C CA . THR A 1 86 ? -17.399 -3.542 19.002 1.00 86.25 86 THR A CA 1
ATOM 663 C C . THR A 1 86 ? -18.063 -2.174 18.974 1.00 86.25 86 THR A C 1
ATOM 665 O O . THR A 1 86 ? -18.204 -1.517 20.009 1.00 86.25 86 THR A O 1
ATOM 668 N N . ARG A 1 87 ? -18.464 -1.733 17.781 1.00 81.56 87 ARG A N 1
ATOM 669 C CA . ARG A 1 87 ? -19.241 -0.511 17.565 1.00 81.56 87 ARG A CA 1
ATOM 670 C C . ARG A 1 87 ? -20.595 -0.917 17.025 1.00 81.56 87 ARG A C 1
ATOM 672 O O . ARG A 1 87 ? -20.719 -1.347 15.885 1.00 81.56 87 ARG A O 1
ATOM 679 N N . SER A 1 88 ? -21.607 -0.801 17.873 1.00 75.31 88 SER A N 1
ATOM 680 C CA . SER A 1 88 ? -22.981 -1.131 17.523 1.00 75.31 88 SER A CA 1
ATOM 681 C C . SER A 1 88 ? -23.891 0.018 17.927 1.00 75.31 88 SER A C 1
ATOM 683 O O . SER A 1 88 ? -23.748 0.604 19.004 1.00 75.31 88 SER A O 1
ATOM 685 N N . SER A 1 89 ? -24.850 0.344 17.065 1.00 76.00 89 SER A N 1
ATOM 686 C CA . SER A 1 89 ? -25.982 1.199 17.431 1.00 76.00 89 SER A CA 1
ATOM 687 C C . SER A 1 89 ? -27.001 0.460 18.312 1.00 76.00 89 SER A C 1
ATOM 689 O O . SER A 1 89 ? -27.892 1.095 18.875 1.00 76.00 89 SER A O 1
ATOM 691 N N . SER A 1 90 ? -26.855 -0.861 18.474 1.00 82.62 90 SER A N 1
ATOM 692 C CA . SER A 1 90 ? -27.757 -1.702 19.260 1.00 82.62 90 SER A CA 1
ATOM 693 C C . SER A 1 90 ? -27.589 -1.511 20.771 1.00 82.62 90 SER A C 1
ATOM 695 O O . SER A 1 90 ? -26.570 -1.018 21.267 1.00 82.62 90 SER A O 1
ATOM 697 N N . SER A 1 91 ? -28.603 -1.929 21.533 1.00 88.50 91 SER A N 1
ATOM 698 C CA . SER A 1 91 ? -28.559 -1.918 22.998 1.00 88.50 91 SER A CA 1
ATOM 699 C C . SER A 1 91 ? -27.539 -2.926 23.544 1.00 88.50 91 SER A C 1
ATOM 701 O O . SER A 1 91 ? -27.183 -3.899 22.875 1.00 88.50 91 SER A O 1
ATOM 703 N N . LEU A 1 92 ? -27.100 -2.741 24.795 1.00 89.94 92 LEU A N 1
ATOM 704 C CA . LEU A 1 92 ? -26.201 -3.701 25.448 1.00 89.94 92 LEU A CA 1
ATOM 705 C C . LEU A 1 92 ? -26.815 -5.100 25.572 1.00 89.94 92 LEU A C 1
ATOM 707 O O . LEU A 1 92 ? -26.069 -6.070 25.614 1.00 89.94 92 LEU A O 1
ATOM 711 N N . ALA A 1 93 ? -28.144 -5.228 25.595 1.00 89.25 93 ALA A N 1
ATOM 712 C CA . ALA A 1 93 ? -28.815 -6.528 25.607 1.00 89.25 93 ALA A CA 1
ATOM 713 C C . ALA A 1 93 ? -28.614 -7.306 24.293 1.00 89.25 93 ALA A C 1
ATOM 715 O O . ALA A 1 93 ? -28.395 -8.513 24.327 1.00 89.25 93 ALA A O 1
ATOM 716 N N . VAL A 1 94 ? -28.629 -6.619 23.145 1.00 89.75 94 VAL A N 1
ATOM 717 C CA . VAL A 1 94 ? -28.355 -7.247 21.840 1.00 89.75 94 VAL A CA 1
ATOM 718 C C . VAL A 1 94 ? -26.895 -7.685 21.765 1.00 89.75 94 VAL A C 1
ATOM 720 O O . VAL A 1 94 ? -26.615 -8.829 21.428 1.00 89.75 94 VAL A O 1
ATOM 723 N N . VAL A 1 95 ? -25.973 -6.810 22.177 1.00 89.81 95 VAL A N 1
ATOM 724 C CA . VAL A 1 95 ? -24.539 -7.137 22.247 1.00 89.81 95 VAL A CA 1
ATOM 725 C C . VAL A 1 95 ? -24.292 -8.295 23.226 1.00 89.81 95 VAL A C 1
ATOM 727 O O . VAL A 1 95 ? -23.539 -9.214 22.933 1.00 89.81 95 VAL A O 1
ATOM 730 N N . SER A 1 96 ? -24.963 -8.309 24.378 1.00 91.88 96 SER A N 1
ATOM 731 C CA . SER A 1 96 ? -24.896 -9.407 25.350 1.00 91.88 96 SER A CA 1
ATOM 732 C C . SER A 1 96 ? -25.259 -10.752 24.719 1.00 91.88 96 SER A C 1
ATOM 734 O O . SER A 1 96 ? -24.541 -11.730 24.927 1.00 91.88 96 SER A O 1
ATOM 736 N N . ALA A 1 97 ? -26.328 -10.787 23.919 1.00 92.00 97 ALA A N 1
ATOM 737 C CA . ALA A 1 97 ? -26.766 -11.990 23.224 1.00 92.00 97 ALA A CA 1
ATOM 738 C C . ALA A 1 97 ? -25.784 -12.418 22.120 1.00 92.00 97 ALA A C 1
ATOM 740 O O . ALA A 1 97 ? -25.442 -13.594 22.053 1.00 92.00 97 ALA A O 1
ATOM 741 N N . GLU A 1 98 ? -25.302 -11.474 21.304 1.00 90.06 98 GLU A N 1
ATOM 742 C CA . GLU A 1 98 ? -24.359 -11.729 20.200 1.00 90.06 98 GLU A CA 1
ATOM 743 C C . GLU A 1 98 ? -23.019 -12.281 20.702 1.00 90.06 98 GLU A C 1
ATOM 745 O O . GLU A 1 98 ? -22.452 -13.201 20.120 1.00 90.06 98 GLU A O 1
ATOM 750 N N . TYR A 1 99 ? -22.513 -11.726 21.803 1.00 90.06 99 TYR A N 1
ATOM 751 C CA . TYR A 1 99 ? -21.188 -12.045 22.328 1.00 90.06 99 TYR A CA 1
ATOM 752 C C . TYR A 1 99 ? -21.212 -13.090 23.451 1.00 90.06 99 TYR A C 1
ATOM 754 O O . TYR A 1 99 ? -20.149 -13.455 23.952 1.00 90.06 99 TYR A O 1
ATOM 762 N N . HIS A 1 100 ? -22.397 -13.563 23.850 1.00 93.19 100 HIS A N 1
ATOM 763 C CA . HIS A 1 100 ? -22.604 -14.484 24.971 1.00 93.19 100 HIS A CA 1
ATOM 764 C C . HIS A 1 100 ? -21.963 -14.008 26.290 1.00 93.19 100 HIS A C 1
ATOM 766 O O . HIS A 1 100 ? -21.440 -14.803 27.070 1.00 93.19 100 HIS A O 1
ATOM 772 N N . VAL A 1 101 ? -22.020 -12.699 26.560 1.00 93.00 101 VAL A N 1
ATOM 773 C CA . VAL A 1 101 ? -21.492 -12.084 27.792 1.00 93.00 101 VAL A CA 1
ATOM 774 C C . VAL A 1 101 ? -22.650 -11.529 28.618 1.00 93.00 101 VAL A C 1
ATOM 776 O O . VAL A 1 101 ? -23.501 -10.849 28.044 1.00 93.00 101 VAL A O 1
ATOM 779 N N . PRO A 1 102 ? -22.711 -11.740 29.949 1.00 94.31 102 PRO A N 1
ATOM 780 C CA . PRO A 1 102 ? -23.782 -11.183 30.772 1.00 94.31 102 PRO A CA 1
ATOM 781 C C . PRO A 1 102 ? -23.886 -9.658 30.635 1.00 94.31 102 PRO A C 1
ATOM 783 O O . PRO A 1 102 ? -22.890 -8.941 30.747 1.00 94.31 102 PRO A O 1
ATOM 786 N N . VAL A 1 103 ? -25.105 -9.147 30.438 1.00 93.12 103 VAL A N 1
ATOM 787 C CA . VAL A 1 103 ? -25.346 -7.719 30.159 1.00 93.12 103 VAL A CA 1
ATOM 788 C C . VAL A 1 103 ? -24.799 -6.786 31.250 1.00 93.12 103 VAL A C 1
ATOM 790 O O . VAL A 1 103 ? -24.281 -5.712 30.949 1.00 93.12 103 VAL A O 1
ATOM 793 N N . TRP A 1 104 ? -24.844 -7.210 32.516 1.00 91.81 104 TRP A N 1
ATOM 794 C CA . TRP A 1 104 ? -24.278 -6.453 33.636 1.00 91.81 104 TRP A CA 1
ATOM 795 C C . TRP A 1 104 ? -22.750 -6.473 33.653 1.00 91.81 104 TRP A C 1
ATOM 797 O O . TRP A 1 104 ? -22.138 -5.453 33.954 1.00 91.81 104 TRP A O 1
ATOM 807 N N . SER A 1 105 ? -22.122 -7.587 33.269 1.00 92.06 105 SER A N 1
ATOM 808 C CA . SER A 1 105 ? -20.667 -7.653 33.101 1.00 92.06 105 SER A CA 1
ATOM 809 C C . SER A 1 105 ? -20.202 -6.701 32.000 1.00 92.06 105 SER A C 1
ATOM 811 O O . SER A 1 105 ? -19.211 -6.000 32.187 1.00 92.06 105 SER A O 1
ATOM 813 N N . LEU A 1 106 ? -20.953 -6.602 30.895 1.00 91.69 106 LEU A N 1
ATOM 814 C CA . LEU A 1 106 ? -20.694 -5.613 29.843 1.00 91.69 106 LEU A CA 1
ATOM 815 C C . LEU A 1 106 ? -20.853 -4.176 30.345 1.00 91.69 106 LEU A C 1
ATOM 817 O O . LEU A 1 106 ? -20.003 -3.335 30.054 1.00 91.69 106 LEU A O 1
ATOM 821 N N . ALA A 1 107 ? -21.916 -3.892 31.102 1.00 91.69 107 ALA A N 1
ATOM 822 C CA . ALA A 1 107 ? -22.155 -2.566 31.663 1.00 91.69 107 ALA A CA 1
ATOM 823 C C . ALA A 1 107 ? -21.015 -2.136 32.605 1.00 91.69 107 ALA A C 1
ATOM 825 O O . ALA A 1 107 ? -20.465 -1.049 32.439 1.00 91.69 107 ALA A O 1
ATOM 826 N N . ILE A 1 108 ? -20.591 -3.017 33.518 1.00 90.12 108 ILE A N 1
ATOM 827 C CA . ILE A 1 108 ? -19.474 -2.772 34.444 1.00 90.12 108 ILE A CA 1
ATOM 828 C C . ILE A 1 108 ? -18.162 -2.566 33.677 1.00 90.12 108 ILE A C 1
ATOM 830 O O . ILE A 1 108 ? -17.457 -1.588 33.916 1.00 90.12 108 ILE A O 1
ATOM 834 N N . ALA A 1 109 ? -17.851 -3.439 32.713 1.00 89.88 109 ALA A N 1
ATOM 835 C CA . ALA A 1 109 ? -16.606 -3.373 31.944 1.00 89.88 109 ALA A CA 1
ATOM 836 C C . ALA A 1 109 ? -16.461 -2.081 31.115 1.00 89.88 109 ALA A C 1
ATOM 838 O O . ALA A 1 109 ? -15.342 -1.683 30.790 1.00 89.88 109 ALA A O 1
ATOM 839 N N . ASN A 1 110 ? -17.582 -1.425 30.799 1.00 90.12 110 ASN A N 1
ATOM 840 C CA . ASN A 1 110 ? -17.657 -0.215 29.979 1.00 90.12 110 ASN A CA 1
ATOM 841 C C . ASN A 1 110 ? -18.094 1.034 30.760 1.00 90.12 110 ASN A C 1
ATOM 843 O O . ASN A 1 110 ? -18.442 2.043 30.143 1.00 90.12 110 ASN A O 1
ATOM 847 N N . ASN A 1 111 ? -18.104 0.967 32.097 1.00 88.88 111 ASN A N 1
ATOM 848 C CA . ASN A 1 111 ? -18.523 2.052 32.985 1.00 88.88 111 ASN A CA 1
ATOM 849 C C . ASN A 1 111 ? -19.902 2.639 32.611 1.00 88.88 111 ASN A C 1
ATOM 851 O O . ASN A 1 111 ? -20.060 3.835 32.360 1.00 88.88 111 ASN A O 1
ATOM 855 N N . VAL A 1 112 ? -20.900 1.762 32.482 1.00 88.81 112 VAL A N 1
ATOM 856 C CA . VAL A 1 112 ? -22.270 2.099 32.083 1.00 88.81 112 VAL A CA 1
ATOM 857 C C . VAL A 1 112 ? -23.207 1.891 33.263 1.00 88.81 112 VAL A C 1
ATOM 859 O O . VAL A 1 112 ? -23.430 0.759 33.678 1.00 88.81 112 VAL A O 1
ATOM 862 N N . ASP A 1 113 ? -23.818 2.971 33.749 1.00 87.06 113 ASP A N 1
ATOM 863 C CA . ASP A 1 113 ? -24.702 2.919 34.927 1.00 87.06 113 ASP A CA 1
ATOM 864 C C . ASP A 1 113 ? -25.934 2.021 34.733 1.00 87.06 113 ASP A C 1
ATOM 866 O O . ASP A 1 113 ? -26.496 1.500 35.693 1.00 87.06 113 ASP A O 1
ATOM 870 N N . SER A 1 114 ? -26.401 1.877 33.488 1.00 86.75 114 SER A N 1
ATOM 871 C CA . SER A 1 114 ? -27.587 1.086 33.165 1.00 86.75 114 SER A CA 1
ATOM 872 C C . SER A 1 114 ? -27.450 0.374 31.818 1.00 86.75 114 SER A C 1
ATOM 874 O O . SER A 1 114 ? -27.162 1.031 30.811 1.00 86.75 114 SER A O 1
ATOM 876 N N . PRO A 1 115 ? -27.732 -0.942 31.753 1.00 83.75 115 PRO A N 1
ATOM 877 C CA . PRO A 1 115 ? -27.654 -1.731 30.525 1.00 83.75 115 PRO A CA 1
ATOM 878 C C . PRO A 1 115 ? -28.709 -1.341 29.478 1.00 83.75 115 PRO A C 1
ATOM 880 O O . PRO A 1 115 ? -28.611 -1.732 28.317 1.00 83.75 115 PRO A O 1
ATOM 883 N N . TYR A 1 116 ? -29.716 -0.560 29.873 1.00 82.38 116 TYR A N 1
ATOM 884 C CA . TYR A 1 116 ? -30.791 -0.104 28.993 1.00 82.38 116 TYR A CA 1
ATOM 885 C C . TYR A 1 116 ? -30.476 1.224 28.296 1.00 82.38 116 TYR A C 1
ATOM 887 O O . TYR A 1 116 ? -31.267 1.681 27.473 1.00 82.38 116 TYR A O 1
ATOM 895 N N . ARG A 1 117 ? -29.337 1.865 28.607 1.00 79.06 117 ARG A N 1
ATOM 896 C CA . ARG A 1 117 ? -28.926 3.077 27.893 1.00 79.06 117 ARG A CA 1
ATOM 897 C C . ARG A 1 117 ? -28.547 2.748 26.438 1.00 79.06 117 ARG A C 1
ATOM 899 O O . ARG A 1 117 ? -27.852 1.758 26.200 1.00 79.06 117 ARG A O 1
ATOM 906 N N . PRO A 1 118 ? -28.960 3.581 25.466 1.00 78.00 118 PRO A N 1
ATOM 907 C CA . PRO A 1 118 ? -28.530 3.438 24.079 1.00 78.00 118 PRO A CA 1
ATOM 908 C C . PRO A 1 118 ? -27.017 3.662 23.948 1.00 78.00 118 PRO A C 1
ATOM 910 O O . PRO A 1 118 ? -26.442 4.509 24.631 1.00 78.00 118 PRO A O 1
ATOM 913 N N . ASN A 1 119 ? -26.369 2.903 23.060 1.00 74.31 119 ASN A N 1
ATOM 914 C CA . ASN A 1 119 ? -24.911 2.929 22.912 1.00 74.31 119 ASN A CA 1
ATOM 915 C C . ASN A 1 119 ? -24.378 4.037 21.994 1.00 74.31 119 ASN A C 1
ATOM 917 O O . ASN A 1 119 ? -23.173 4.267 22.002 1.00 74.31 119 ASN A O 1
ATOM 921 N N . PHE A 1 120 ? -25.227 4.730 21.225 1.00 79.94 120 PHE A N 1
ATOM 922 C CA . PHE A 1 120 ? -24.836 5.841 20.334 1.00 79.94 120 PHE A CA 1
ATOM 923 C C . PHE A 1 120 ? -23.545 5.584 19.523 1.00 79.94 120 PHE A C 1
ATOM 925 O O . PHE A 1 120 ? -22.727 6.483 19.351 1.00 79.94 120 PHE A O 1
ATOM 932 N N . TYR A 1 121 ? -23.338 4.347 19.051 1.00 76.12 121 TYR A N 1
ATOM 933 C CA . TYR A 1 121 ? -22.172 3.936 18.253 1.00 76.12 121 TYR A CA 1
ATOM 934 C C . TYR A 1 121 ? -20.794 4.102 18.935 1.00 76.12 121 TYR A C 1
ATOM 936 O O . TYR A 1 121 ? -19.744 4.055 18.282 1.00 76.12 121 TYR A O 1
ATOM 944 N N . ARG A 1 122 ? -20.760 4.268 20.264 1.00 82.31 122 ARG A N 1
ATOM 945 C CA . ARG A 1 122 ? -19.501 4.243 21.019 1.00 82.31 122 ARG A CA 1
ATOM 946 C C . ARG A 1 122 ? -18.871 2.849 20.957 1.00 82.31 122 ARG A C 1
ATOM 948 O O . ARG A 1 122 ? -19.585 1.849 20.884 1.00 82.31 122 ARG A O 1
ATOM 955 N N . ALA A 1 123 ? -17.546 2.787 21.036 1.00 86.31 123 ALA A N 1
ATOM 956 C CA . ALA A 1 123 ? -16.845 1.519 21.193 1.00 86.31 123 ALA A CA 1
ATOM 957 C C . ALA A 1 123 ? -17.200 0.873 22.540 1.00 86.31 123 ALA A C 1
ATOM 959 O O . ALA A 1 123 ? -17.256 1.551 23.569 1.00 86.31 123 ALA A O 1
ATOM 960 N N . LEU A 1 124 ? -17.430 -0.437 22.517 1.00 90.06 124 LEU A N 1
ATOM 961 C CA . LEU A 1 124 ? -17.677 -1.267 23.688 1.00 90.06 124 LEU A CA 1
ATOM 962 C C . LEU A 1 124 ? -16.610 -2.345 23.792 1.00 90.06 124 LEU A C 1
ATOM 964 O O . LEU A 1 124 ? -16.417 -3.119 22.858 1.00 90.06 124 LEU A O 1
ATOM 968 N N . TYR A 1 125 ? -15.970 -2.425 24.948 1.00 92.94 125 TYR A N 1
ATOM 969 C CA . TYR A 1 125 ? -15.064 -3.494 25.318 1.00 92.94 125 TYR A CA 1
ATOM 970 C C . TYR A 1 125 ? -15.836 -4.745 25.739 1.00 92.94 125 TYR A C 1
ATOM 972 O O . TYR A 1 125 ? -16.641 -4.729 26.674 1.00 92.94 125 TYR A O 1
ATOM 980 N N . ILE A 1 126 ? -15.560 -5.837 25.038 1.00 92.56 126 ILE A N 1
ATOM 981 C CA . ILE A 1 126 ? -16.061 -7.175 25.318 1.00 92.56 126 ILE A CA 1
ATOM 982 C C . ILE A 1 126 ? -14.881 -7.997 25.852 1.00 92.56 126 ILE A C 1
ATOM 984 O O . ILE A 1 126 ? -13.941 -8.247 25.089 1.00 92.56 126 ILE A O 1
ATOM 988 N N . PRO A 1 127 ? -14.900 -8.418 27.129 1.00 91.44 127 PRO A N 1
ATOM 989 C CA . PRO A 1 127 ? -13.873 -9.298 27.676 1.00 91.44 127 PRO A CA 1
ATOM 990 C C . PRO A 1 127 ? -13.774 -10.608 26.888 1.00 91.44 127 PRO A C 1
ATOM 992 O O . PRO A 1 127 ? -14.789 -11.136 26.429 1.00 91.44 127 PRO A O 1
ATOM 995 N N . GLY A 1 128 ? -12.565 -11.144 26.753 1.00 90.44 128 GLY A N 1
ATOM 996 C CA . GLY A 1 128 ? -12.323 -12.416 26.078 1.00 90.44 128 GLY A CA 1
ATOM 997 C C . GLY A 1 128 ? -10.883 -12.538 25.604 1.00 90.44 128 GLY A C 1
ATOM 998 O O . GLY A 1 128 ? -10.015 -11.779 26.030 1.00 90.44 128 GLY A O 1
ATOM 999 N N . ASP A 1 129 ? -10.650 -13.471 24.692 1.00 84.75 129 ASP A N 1
ATOM 1000 C CA . ASP A 1 129 ? -9.343 -13.652 24.076 1.00 84.75 129 ASP A CA 1
ATOM 1001 C C . ASP A 1 129 ? -9.164 -12.672 22.908 1.00 84.75 129 ASP A C 1
ATOM 1003 O O . ASP A 1 129 ? -10.117 -12.339 22.199 1.00 84.75 129 ASP A O 1
ATOM 1007 N N . GLY A 1 130 ? -7.936 -12.193 22.711 1.00 86.56 130 GLY A N 1
ATOM 1008 C CA . GLY A 1 130 ? -7.586 -11.293 21.612 1.00 86.56 130 GLY A CA 1
ATOM 1009 C C . GLY A 1 130 ? -7.129 -9.909 22.057 1.00 86.56 130 GLY A C 1
ATOM 1010 O O . GLY A 1 130 ? -7.396 -9.441 23.161 1.00 86.56 130 GLY A O 1
ATOM 1011 N N . ARG A 1 131 ? -6.370 -9.254 21.183 1.00 89.50 131 ARG A N 1
ATOM 1012 C CA . ARG A 1 131 ? -5.834 -7.917 21.429 1.00 89.50 131 ARG A CA 1
ATOM 1013 C C . ARG A 1 131 ? -6.913 -6.882 21.135 1.00 89.50 131 ARG A C 1
ATOM 1015 O O . ARG A 1 131 ? -7.481 -6.870 20.048 1.00 89.50 131 ARG A O 1
ATOM 1022 N N . VAL A 1 132 ? -7.152 -5.979 22.080 1.00 92.25 132 VAL A N 1
ATOM 1023 C CA . VAL A 1 132 ? -8.134 -4.898 21.926 1.00 92.25 132 VAL A CA 1
ATOM 1024 C C . VAL A 1 132 ? -7.676 -3.948 20.811 1.00 92.25 132 VAL A C 1
ATOM 1026 O O . VAL A 1 132 ? -6.663 -3.262 20.959 1.00 92.25 132 VAL A O 1
ATOM 1029 N N . ARG A 1 133 ? -8.426 -3.920 19.703 1.00 91.25 133 ARG A N 1
ATOM 1030 C CA . ARG A 1 133 ? -8.242 -3.037 18.540 1.00 91.25 133 ARG A CA 1
ATOM 1031 C C . ARG A 1 133 ? -9.572 -2.416 18.138 1.00 91.25 133 ARG A C 1
ATOM 1033 O O . ARG A 1 133 ? -10.594 -3.093 18.168 1.00 91.25 133 ARG A O 1
ATOM 1040 N N . ASP A 1 134 ? -9.545 -1.152 17.742 1.00 90.94 134 ASP A N 1
ATOM 1041 C CA . ASP A 1 134 ? -10.683 -0.383 17.230 1.00 90.94 134 ASP A CA 1
ATOM 1042 C C . ASP A 1 134 ? -10.615 -0.340 15.693 1.00 90.94 134 ASP A C 1
ATOM 1044 O O . ASP A 1 134 ? -10.405 0.703 15.066 1.00 90.94 134 ASP A O 1
ATOM 1048 N N . LEU A 1 135 ? -10.683 -1.532 15.092 1.00 90.25 135 LEU A N 1
ATOM 1049 C CA . LEU A 1 135 ? -10.656 -1.716 13.640 1.00 90.25 135 LEU A CA 1
ATOM 1050 C C . LEU A 1 135 ? -11.932 -1.153 12.984 1.00 90.25 135 LEU A C 1
ATOM 1052 O O . LEU A 1 135 ? -12.958 -1.009 13.660 1.00 90.25 135 LEU A O 1
ATOM 1056 N N . PRO A 1 136 ? -11.898 -0.854 11.668 1.00 86.00 136 PRO A N 1
ATOM 1057 C CA . PRO A 1 136 ? -13.109 -0.543 10.915 1.00 86.00 136 PRO A CA 1
ATOM 1058 C C . PRO A 1 136 ? -14.190 -1.611 11.129 1.00 86.00 136 PRO A C 1
ATOM 1060 O O . PRO A 1 136 ? -13.890 -2.793 11.307 1.00 86.00 136 PRO A O 1
ATOM 1063 N N . ALA A 1 137 ? -15.461 -1.209 11.085 1.00 80.75 137 ALA A N 1
ATOM 1064 C CA . ALA A 1 137 ? -16.568 -2.147 11.250 1.00 80.75 137 ALA A CA 1
ATOM 1065 C C . ALA A 1 137 ? -16.465 -3.312 10.246 1.00 80.75 137 ALA A C 1
ATOM 1067 O O . ALA A 1 137 ? -16.140 -3.108 9.080 1.00 80.75 137 ALA A O 1
ATOM 1068 N N . ASN A 1 138 ? -16.775 -4.527 10.707 1.00 84.25 138 ASN A N 1
ATOM 1069 C CA . ASN A 1 138 ? -16.690 -5.788 9.956 1.00 84.25 138 ASN A CA 1
ATOM 1070 C C . ASN A 1 138 ? -15.275 -6.306 9.639 1.00 84.25 138 ASN A C 1
ATOM 1072 O O . ASN A 1 138 ? -15.175 -7.441 9.182 1.00 84.25 138 ASN A O 1
ATOM 1076 N N . ILE A 1 139 ? -14.203 -5.561 9.936 1.00 88.81 139 ILE A N 1
ATOM 1077 C CA . ILE A 1 139 ? -12.821 -6.059 9.841 1.00 88.81 139 ILE A CA 1
ATOM 1078 C C . ILE A 1 139 ? -12.452 -6.801 11.123 1.00 88.81 139 ILE A C 1
ATOM 1080 O O . ILE A 1 139 ? -12.558 -6.258 12.223 1.00 88.81 139 ILE A O 1
ATOM 1084 N N . GLU A 1 140 ? -11.994 -8.042 10.986 1.00 88.50 140 GLU A N 1
ATOM 1085 C CA . GLU A 1 140 ? -11.543 -8.867 12.112 1.00 88.50 140 GLU A CA 1
ATOM 1086 C C . GLU A 1 140 ? -10.034 -8.778 12.331 1.00 88.50 140 GLU A C 1
ATOM 1088 O O . GLU A 1 140 ? -9.562 -8.818 13.467 1.00 88.50 140 GLU A O 1
ATOM 1093 N N . SER A 1 141 ? -9.280 -8.638 11.241 1.00 91.38 141 SER A N 1
ATOM 1094 C CA . SER A 1 141 ? -7.832 -8.471 11.258 1.00 91.38 141 SER A CA 1
ATOM 1095 C C . SER A 1 141 ? -7.402 -7.462 10.199 1.00 91.38 141 SER A C 1
ATOM 1097 O O . SER A 1 141 ? -8.005 -7.376 9.132 1.00 91.38 141 SER A O 1
ATOM 1099 N N . LEU A 1 142 ? -6.367 -6.685 10.508 1.00 93.19 142 LEU A N 1
ATOM 1100 C CA . LEU A 1 142 ? -5.721 -5.772 9.573 1.00 93.19 142 LEU A CA 1
ATOM 1101 C C . LEU A 1 142 ? -4.226 -5.746 9.883 1.00 93.19 142 LEU A C 1
ATOM 1103 O O . LEU A 1 142 ? -3.807 -5.302 10.953 1.00 93.19 142 LEU A O 1
ATOM 1107 N N . GLU A 1 143 ? -3.437 -6.232 8.939 1.00 93.25 143 GLU A N 1
ATOM 1108 C CA . GLU A 1 143 ? -1.982 -6.257 8.976 1.00 93.25 143 GLU A CA 1
ATOM 1109 C C . GLU A 1 143 ? -1.435 -5.307 7.915 1.00 93.25 143 GLU A C 1
ATOM 1111 O O . GLU A 1 143 ? -1.979 -5.228 6.815 1.00 93.25 143 GLU A O 1
ATOM 1116 N N . LEU A 1 144 ? -0.347 -4.610 8.240 1.00 94.00 144 LEU A N 1
ATOM 1117 C CA . LEU A 1 144 ? 0.353 -3.705 7.330 1.00 94.00 144 LEU A CA 1
ATOM 1118 C C . LEU A 1 144 ? 1.776 -4.213 7.096 1.00 94.00 144 LEU A C 1
ATOM 1120 O O . LEU A 1 144 ? 2.417 -4.699 8.028 1.00 94.00 144 LEU A O 1
ATOM 1124 N N . SER A 1 145 ? 2.292 -4.061 5.876 1.00 91.69 145 SER A N 1
ATOM 1125 C CA . SER A 1 145 ? 3.616 -4.575 5.501 1.00 91.69 145 SER A CA 1
ATOM 1126 C C . SER A 1 145 ? 4.796 -3.810 6.123 1.00 91.69 145 SER A C 1
ATOM 1128 O O . SER A 1 145 ? 5.893 -4.362 6.188 1.00 91.69 145 SER A O 1
ATOM 1130 N N . ALA A 1 146 ? 4.606 -2.562 6.580 1.00 89.12 146 ALA A N 1
ATOM 1131 C CA . ALA A 1 146 ? 5.674 -1.731 7.152 1.00 89.12 146 ALA A CA 1
ATOM 1132 C C . ALA A 1 146 ? 5.178 -0.784 8.260 1.00 89.12 146 ALA A C 1
ATOM 1134 O O . ALA A 1 146 ? 4.309 0.059 8.043 1.00 89.12 146 ALA A O 1
ATOM 1135 N N . VAL A 1 147 ? 5.758 -0.882 9.460 1.00 91.62 147 VAL A N 1
ATOM 1136 C CA . VAL A 1 147 ? 5.376 -0.056 10.617 1.00 91.62 147 VAL A CA 1
ATOM 1137 C C . VAL A 1 147 ? 6.636 0.390 11.383 1.00 91.62 147 VAL A C 1
ATOM 1139 O O . VAL A 1 147 ? 7.230 -0.442 12.070 1.00 91.62 147 VAL A O 1
ATOM 1142 N N . PRO A 1 148 ? 7.051 1.675 11.313 1.00 91.31 148 PRO A N 1
ATOM 1143 C CA . PRO A 1 148 ? 6.531 2.735 10.439 1.00 91.31 148 PRO A CA 1
ATOM 1144 C C . PRO A 1 148 ? 6.855 2.484 8.956 1.00 91.31 148 PRO A C 1
ATOM 1146 O O . PRO A 1 148 ? 7.754 1.712 8.624 1.00 91.31 148 PRO A O 1
ATOM 1149 N N . ALA A 1 149 ? 6.135 3.157 8.060 1.00 93.81 149 ALA A N 1
ATOM 1150 C CA . ALA A 1 149 ? 6.420 3.116 6.626 1.00 93.81 149 ALA A CA 1
ATOM 1151 C C . ALA A 1 149 ? 7.589 4.049 6.259 1.00 93.81 149 ALA A C 1
ATOM 1153 O O . ALA A 1 149 ? 7.994 4.904 7.048 1.00 93.81 149 ALA A O 1
ATOM 1154 N N . MET A 1 150 ? 8.132 3.913 5.049 1.00 93.69 150 MET A N 1
ATOM 1155 C CA . MET A 1 150 ? 9.119 4.847 4.494 1.00 93.69 150 MET A CA 1
ATOM 1156 C C . MET A 1 150 ? 8.726 5.253 3.068 1.00 93.69 150 MET A C 1
ATOM 1158 O O . MET A 1 150 ? 8.133 4.443 2.353 1.00 93.69 150 MET A O 1
ATOM 1162 N N . PRO A 1 151 ? 9.076 6.473 2.620 1.00 93.44 151 PRO A N 1
ATOM 1163 C CA . PRO A 1 151 ? 8.922 6.872 1.227 1.00 93.44 151 PRO A CA 1
ATOM 1164 C C . PRO A 1 151 ? 9.636 5.926 0.256 1.00 93.44 151 PRO A C 1
ATOM 1166 O O . PRO A 1 151 ? 10.708 5.382 0.552 1.00 93.44 151 PRO A O 1
ATOM 1169 N N . GLY A 1 152 ? 9.083 5.784 -0.948 1.00 93.56 152 GLY A N 1
ATOM 1170 C CA . GLY A 1 152 ? 9.698 4.964 -1.983 1.00 93.56 152 GLY A CA 1
ATOM 1171 C C . GLY A 1 152 ? 9.520 3.459 -1.771 1.00 93.56 152 GLY A C 1
ATOM 1172 O O . GLY A 1 152 ? 10.394 2.693 -2.171 1.00 93.56 152 GLY A O 1
ATOM 1173 N N . MET A 1 153 ? 8.457 3.045 -1.083 1.00 91.88 153 MET A N 1
ATOM 1174 C CA . MET A 1 153 ? 8.126 1.642 -0.830 1.00 91.88 153 MET A CA 1
ATOM 1175 C C . MET A 1 153 ? 6.754 1.291 -1.399 1.00 91.88 153 MET A C 1
ATOM 1177 O O . MET A 1 153 ? 5.841 2.122 -1.396 1.00 91.88 153 MET A O 1
ATOM 1181 N N . ALA A 1 154 ? 6.606 0.035 -1.818 1.00 92.62 154 ALA A N 1
ATOM 1182 C CA . ALA A 1 154 ? 5.300 -0.593 -1.930 1.00 92.62 154 ALA A CA 1
ATOM 1183 C C . ALA A 1 154 ? 4.807 -0.953 -0.523 1.00 92.62 154 ALA A C 1
ATOM 1185 O O . ALA A 1 154 ? 5.523 -1.573 0.266 1.00 92.62 154 ALA A O 1
ATOM 1186 N N . LEU A 1 155 ? 3.592 -0.531 -0.209 1.00 93.94 155 LEU A N 1
ATOM 1187 C CA . LEU A 1 155 ? 2.919 -0.786 1.050 1.00 93.94 155 LEU A CA 1
ATOM 1188 C C . LEU A 1 155 ? 1.766 -1.736 0.779 1.00 93.94 155 LEU A C 1
ATOM 1190 O O . LEU A 1 155 ? 0.965 -1.521 -0.129 1.00 93.94 155 LEU A O 1
ATOM 1194 N N . GLY A 1 156 ? 1.716 -2.796 1.570 1.00 93.00 156 GLY A N 1
ATOM 1195 C CA . GLY A 1 156 ? 0.675 -3.800 1.531 1.00 93.00 156 GLY A CA 1
ATOM 1196 C C . GLY A 1 156 ? -0.163 -3.723 2.792 1.00 93.00 156 GLY A C 1
ATOM 1197 O O . GLY A 1 156 ? 0.345 -3.423 3.878 1.00 93.00 156 GLY A O 1
ATOM 1198 N N . LEU A 1 157 ? -1.440 -4.034 2.648 1.00 93.50 157 LEU A N 1
ATOM 1199 C CA . LEU A 1 157 ? -2.324 -4.299 3.763 1.00 93.50 157 LEU A CA 1
ATOM 1200 C C . LEU A 1 157 ? -3.150 -5.541 3.475 1.00 93.50 157 LEU A C 1
ATOM 1202 O O . LEU A 1 157 ? -3.566 -5.767 2.345 1.00 93.50 157 LEU A O 1
ATOM 1206 N N . ARG A 1 158 ? -3.365 -6.370 4.487 1.00 93.94 158 ARG A N 1
ATOM 1207 C CA . ARG A 1 158 ? -4.169 -7.584 4.346 1.00 93.94 158 ARG A CA 1
ATOM 1208 C C . ARG A 1 158 ? -4.979 -7.837 5.593 1.00 93.94 158 ARG A C 1
ATOM 1210 O O . ARG A 1 158 ? -4.643 -7.344 6.668 1.00 93.94 158 ARG A O 1
ATOM 1217 N N . GLY A 1 159 ? -6.022 -8.633 5.462 1.00 93.75 159 GLY A N 1
ATOM 1218 C CA . GLY A 1 159 ? -6.849 -8.948 6.606 1.00 93.75 159 GLY A CA 1
ATOM 1219 C C . GLY A 1 159 ? -8.034 -9.818 6.268 1.00 93.75 159 GLY A C 1
ATOM 1220 O O . GLY A 1 159 ? -8.150 -10.365 5.169 1.00 93.75 159 GLY A O 1
ATOM 1221 N N . THR A 1 160 ? -8.915 -9.931 7.251 1.00 93.38 160 THR A N 1
ATOM 1222 C CA . THR A 1 160 ? -10.148 -10.702 7.162 1.00 93.38 160 THR A CA 1
ATOM 1223 C C . THR A 1 160 ? -11.344 -9.847 7.545 1.00 93.38 160 THR A C 1
ATOM 1225 O O . THR A 1 160 ? -11.257 -8.949 8.387 1.00 93.38 160 THR A O 1
ATOM 1228 N N . THR A 1 161 ? -12.473 -10.134 6.914 1.00 90.19 161 THR A N 1
ATOM 1229 C CA . THR A 1 161 ? -13.768 -9.495 7.137 1.00 90.19 161 THR A CA 1
ATOM 1230 C C . THR A 1 161 ? -14.800 -10.556 7.501 1.00 90.19 161 THR A C 1
ATOM 1232 O O . THR A 1 161 ? -14.729 -11.691 7.038 1.00 90.19 161 THR A O 1
ATOM 1235 N N . ARG A 1 162 ? -15.793 -10.175 8.308 1.00 84.62 162 ARG A N 1
ATOM 1236 C CA . ARG A 1 162 ? -16.948 -11.034 8.621 1.00 84.62 162 ARG A CA 1
ATOM 1237 C C . ARG A 1 162 ? -17.901 -11.232 7.448 1.00 84.62 162 ARG A C 1
ATOM 1239 O O . ARG A 1 162 ? -18.724 -12.139 7.480 1.00 84.62 162 ARG A O 1
ATOM 1246 N N . MET A 1 163 ? -17.855 -10.334 6.470 1.00 80.00 163 MET A N 1
ATOM 1247 C CA . MET A 1 163 ? -18.723 -10.362 5.296 1.00 80.00 163 MET A CA 1
ATOM 1248 C C . MET A 1 163 ? -17.949 -10.951 4.120 1.00 80.00 163 MET A C 1
ATOM 1250 O O . MET A 1 163 ? -16.874 -10.443 3.803 1.00 80.00 163 MET A O 1
ATOM 1254 N N . GLU A 1 164 ? -18.496 -11.996 3.496 1.00 71.94 164 GLU A N 1
ATOM 1255 C CA . GLU A 1 164 ? -17.866 -12.703 2.369 1.00 71.94 164 GLU A CA 1
ATOM 1256 C C . GLU A 1 164 ? -17.747 -11.800 1.129 1.00 71.94 164 GLU A C 1
ATOM 1258 O O . GLU A 1 164 ? -16.680 -11.736 0.524 1.00 71.94 164 GLU A O 1
ATOM 1263 N N . ASP A 1 165 ? -18.789 -11.012 0.838 1.00 71.19 165 ASP A N 1
ATOM 1264 C CA . ASP A 1 165 ? -18.861 -10.115 -0.321 1.00 71.19 165 ASP A CA 1
ATOM 1265 C C . ASP A 1 165 ? -18.865 -8.643 0.110 1.00 71.19 165 ASP A C 1
ATOM 1267 O O . ASP A 1 165 ? -19.912 -7.992 0.184 1.00 71.19 165 ASP A O 1
ATOM 1271 N N . VAL A 1 166 ? -17.688 -8.089 0.413 1.00 79.12 166 VAL A N 1
ATOM 1272 C CA . VAL A 1 166 ? -17.570 -6.674 0.785 1.00 79.12 166 VAL A CA 1
ATOM 1273 C C . VAL A 1 166 ? -16.638 -5.905 -0.134 1.00 79.12 166 VAL A C 1
ATOM 1275 O O . VAL A 1 166 ? -15.518 -6.316 -0.420 1.00 79.12 166 VAL A O 1
ATOM 1278 N N . ARG A 1 167 ? -17.093 -4.726 -0.565 1.00 82.94 167 ARG A N 1
ATOM 1279 C CA . ARG A 1 167 ? -16.224 -3.758 -1.226 1.00 82.94 167 ARG A CA 1
ATOM 1280 C C . ARG A 1 167 ? -15.459 -2.975 -0.169 1.00 82.94 167 ARG A C 1
ATOM 1282 O O . ARG A 1 167 ? -16.062 -2.229 0.605 1.00 82.94 167 ARG A O 1
ATOM 1289 N N . ILE A 1 168 ? -14.142 -3.121 -0.191 1.00 88.81 168 ILE A N 1
ATOM 1290 C CA . ILE A 1 168 ? -13.214 -2.304 0.582 1.00 88.81 168 ILE A CA 1
ATOM 1291 C C . ILE A 1 168 ? -12.620 -1.272 -0.365 1.00 88.81 168 ILE A C 1
ATOM 1293 O O . ILE A 1 168 ? -12.157 -1.598 -1.456 1.00 88.81 168 ILE A O 1
ATOM 1297 N N . SER A 1 169 ? -12.644 -0.017 0.054 1.00 89.94 169 SER A N 1
ATOM 1298 C CA . SER A 1 169 ? -11.868 1.040 -0.577 1.00 89.94 169 SER A CA 1
ATOM 1299 C C . SER A 1 169 ? -10.993 1.681 0.475 1.00 89.94 169 SER A C 1
ATOM 1301 O O . SER A 1 169 ? -11.457 1.959 1.585 1.00 89.94 169 SER A O 1
ATOM 1303 N N . ALA A 1 170 ? -9.747 1.947 0.116 1.00 92.06 170 ALA A N 1
ATOM 1304 C CA . ALA A 1 170 ? -8.863 2.715 0.959 1.00 92.06 170 ALA A CA 1
ATOM 1305 C C . ALA A 1 170 ? -8.018 3.670 0.133 1.00 92.06 170 ALA A C 1
ATOM 1307 O O . ALA A 1 170 ? -7.788 3.455 -1.058 1.00 92.06 170 ALA A O 1
ATOM 1308 N N . ALA A 1 171 ? -7.561 4.725 0.790 1.00 93.94 171 ALA A N 1
ATOM 1309 C CA . ALA A 1 171 ? -6.610 5.657 0.224 1.00 93.94 171 ALA A CA 1
ATOM 1310 C C . ALA A 1 171 ? -5.563 6.037 1.268 1.00 93.94 171 ALA A C 1
ATOM 1312 O O . ALA A 1 171 ? -5.870 6.135 2.458 1.00 93.94 171 ALA A O 1
ATOM 1313 N N . LEU A 1 172 ? -4.343 6.278 0.797 1.00 93.12 172 LEU A N 1
ATOM 1314 C CA . LEU A 1 172 ? -3.251 6.843 1.575 1.00 93.12 172 LEU A CA 1
ATOM 1315 C C . LEU A 1 172 ? -2.943 8.234 1.026 1.00 93.12 172 LEU A C 1
ATOM 1317 O O . LEU A 1 172 ? -2.412 8.350 -0.075 1.00 93.12 172 LEU A O 1
ATOM 1321 N N . ASP A 1 173 ? -3.275 9.286 1.774 1.00 89.50 173 ASP A N 1
ATOM 1322 C CA . ASP A 1 173 ? -3.066 10.676 1.320 1.00 89.50 173 ASP A CA 1
ATOM 1323 C C . ASP A 1 173 ? -3.691 10.957 -0.065 1.00 89.50 173 ASP A C 1
ATOM 1325 O O . ASP A 1 173 ? -3.096 11.572 -0.947 1.00 89.50 173 ASP A O 1
ATOM 1329 N N . GLY A 1 174 ? -4.888 10.408 -0.297 1.00 89.38 174 GLY A N 1
ATOM 1330 C CA . GLY A 1 174 ? -5.596 10.499 -1.577 1.00 89.38 174 GLY A CA 1
ATOM 1331 C C . GLY A 1 174 ? -5.104 9.542 -2.670 1.00 89.38 174 GLY A C 1
ATOM 1332 O O . GLY A 1 174 ? -5.786 9.411 -3.685 1.00 89.38 174 GLY A O 1
ATOM 1333 N N . LEU A 1 175 ? -3.986 8.831 -2.474 1.00 90.81 175 LEU A N 1
ATOM 1334 C CA . LEU A 1 175 ? -3.559 7.760 -3.378 1.00 90.81 175 LEU A CA 1
ATOM 1335 C C . LEU A 1 175 ? -4.468 6.541 -3.178 1.00 90.81 175 LEU A C 1
ATOM 1337 O O . LEU A 1 175 ? -4.480 5.992 -2.072 1.00 90.81 175 LEU A O 1
ATOM 1341 N N . PRO A 1 176 ? -5.231 6.108 -4.196 1.00 93.00 176 PRO A N 1
ATOM 1342 C CA . PRO A 1 176 ? -6.094 4.944 -4.066 1.00 93.00 176 PRO A CA 1
ATOM 1343 C C . PRO A 1 176 ? -5.253 3.684 -3.859 1.00 93.00 176 PRO A C 1
ATOM 1345 O O . PRO A 1 176 ? -4.220 3.492 -4.500 1.00 93.00 176 PRO A O 1
ATOM 1348 N N . ILE A 1 177 ? -5.718 2.822 -2.964 1.00 94.69 177 ILE A N 1
ATOM 1349 C CA . ILE A 1 177 ? -5.158 1.492 -2.750 1.00 94.69 177 ILE A CA 1
ATOM 1350 C C . ILE A 1 177 ? -5.969 0.516 -3.604 1.00 94.69 177 ILE A C 1
ATOM 1352 O O . ILE A 1 177 ? -7.199 0.490 -3.515 1.00 94.69 177 ILE A O 1
ATOM 1356 N N . SER A 1 178 ? -5.290 -0.273 -4.434 1.00 94.62 178 SER A N 1
ATOM 1357 C CA . SER A 1 178 ? -5.917 -1.341 -5.220 1.00 94.62 178 SER A CA 1
ATOM 1358 C C . SER A 1 178 ? -6.192 -2.539 -4.325 1.00 94.62 178 SER A C 1
ATOM 1360 O O . SER A 1 178 ? -5.313 -2.903 -3.549 1.00 94.62 178 SER A O 1
ATOM 1362 N N . PHE A 1 179 ? -7.362 -3.166 -4.454 1.00 93.56 179 PHE A N 1
ATOM 1363 C CA . PHE A 1 179 ? -7.775 -4.298 -3.621 1.00 93.56 179 PHE A CA 1
ATOM 1364 C C . PHE A 1 179 ? -8.234 -5.498 -4.430 1.00 93.56 179 PHE A C 1
ATOM 1366 O O . PHE A 1 179 ? -8.931 -5.345 -5.431 1.00 93.56 179 PHE A O 1
ATOM 1373 N N . GLU A 1 180 ? -7.962 -6.675 -3.880 1.00 92.94 180 GLU A N 1
ATOM 1374 C CA . GLU A 1 180 ? -8.685 -7.906 -4.173 1.00 92.94 180 GLU A CA 1
ATOM 1375 C C . GLU A 1 180 ? -9.305 -8.439 -2.876 1.00 92.94 180 GLU A C 1
ATOM 1377 O O . GLU A 1 180 ? -8.742 -8.291 -1.787 1.00 92.94 180 GLU A O 1
ATOM 1382 N N . THR A 1 181 ? -10.494 -9.033 -2.971 1.00 90.81 181 THR A N 1
ATOM 1383 C CA . THR A 1 181 ? -11.162 -9.708 -1.852 1.00 90.81 181 THR A CA 1
ATOM 1384 C C . THR A 1 181 ? -11.681 -11.061 -2.322 1.00 90.81 181 THR A C 1
ATOM 1386 O O . THR A 1 181 ? -12.420 -11.124 -3.300 1.00 90.81 181 THR A O 1
ATOM 1389 N N . VAL A 1 182 ? -11.283 -12.130 -1.630 1.00 89.50 182 VAL A N 1
ATOM 1390 C CA . VAL A 1 182 ? -11.644 -13.523 -1.926 1.00 89.50 182 VAL A CA 1
ATOM 1391 C C . VAL A 1 182 ? -11.962 -14.234 -0.614 1.00 89.50 182 VAL A C 1
ATOM 1393 O O . VAL A 1 182 ? -11.133 -14.249 0.298 1.00 89.50 182 VAL A O 1
ATOM 1396 N N . ASP A 1 183 ? -13.156 -14.820 -0.509 1.00 89.44 183 ASP A N 1
ATOM 1397 C CA . ASP A 1 183 ? -13.618 -15.596 0.653 1.00 89.44 183 ASP A CA 1
ATOM 1398 C C . ASP A 1 183 ? -13.413 -14.867 1.995 1.00 89.44 183 ASP A C 1
ATOM 1400 O O . ASP A 1 183 ? -12.840 -15.403 2.949 1.00 89.44 183 ASP A O 1
ATOM 1404 N N . GLY A 1 184 ? -13.805 -13.591 2.049 1.00 89.31 184 GLY A N 1
ATOM 1405 C CA . GLY A 1 184 ? -13.655 -12.750 3.238 1.00 89.31 184 GLY A CA 1
ATOM 1406 C C . GLY A 1 184 ? -12.206 -12.407 3.618 1.00 89.31 184 GLY A C 1
ATOM 1407 O O . GLY A 1 184 ? -11.972 -11.830 4.681 1.00 89.31 184 GLY A O 1
ATOM 1408 N N . ARG A 1 185 ? -11.216 -12.727 2.778 1.00 92.44 185 ARG A N 1
ATOM 1409 C CA . ARG A 1 185 ? -9.831 -12.251 2.903 1.00 92.44 185 ARG A CA 1
ATOM 1410 C C . ARG A 1 185 ? -9.586 -11.154 1.890 1.00 92.44 185 ARG A C 1
ATOM 1412 O O . ARG A 1 185 ? -10.027 -11.269 0.754 1.00 92.44 185 ARG A O 1
ATOM 1419 N N . PHE A 1 186 ? -8.850 -10.124 2.276 1.00 92.62 186 PHE A N 1
ATOM 1420 C CA . PHE A 1 186 ? -8.469 -9.064 1.352 1.00 92.62 186 PHE A CA 1
ATOM 1421 C C . PHE A 1 186 ? -6.971 -8.814 1.378 1.00 92.62 186 PHE A C 1
ATOM 1423 O O . PHE A 1 186 ? -6.312 -8.967 2.411 1.00 92.62 186 PHE A O 1
ATOM 1430 N N . ILE A 1 187 ? -6.468 -8.372 0.233 1.00 94.00 187 ILE A N 1
ATOM 1431 C CA . ILE A 1 187 ? -5.145 -7.788 0.070 1.00 94.00 187 ILE A CA 1
ATOM 1432 C C . ILE A 1 187 ? -5.301 -6.457 -0.657 1.00 94.00 187 ILE A C 1
ATOM 1434 O O . ILE 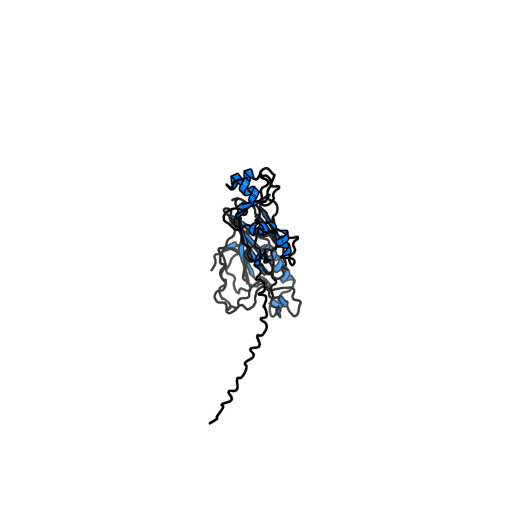A 1 187 ? -6.091 -6.333 -1.592 1.00 94.00 187 ILE A O 1
ATOM 1438 N N . GLY A 1 188 ? -4.568 -5.454 -0.192 1.00 94.25 188 GLY A N 1
ATOM 1439 C CA . GLY A 1 188 ? -4.488 -4.141 -0.797 1.00 94.25 188 GLY A CA 1
ATOM 1440 C C . GLY A 1 188 ? -3.039 -3.713 -0.971 1.00 94.25 188 GLY A C 1
ATOM 1441 O O . GLY A 1 188 ? -2.208 -3.986 -0.103 1.00 94.25 188 GLY A O 1
ATOM 1442 N N . VAL A 1 189 ? -2.730 -3.044 -2.081 1.00 95.00 189 VAL A N 1
ATOM 1443 C CA . VAL A 1 189 ? -1.374 -2.571 -2.396 1.00 95.00 189 VAL A CA 1
ATOM 1444 C C . VAL A 1 189 ? -1.405 -1.118 -2.857 1.00 95.00 189 VAL A C 1
ATOM 1446 O O . VAL A 1 189 ? -2.281 -0.704 -3.617 1.00 95.00 189 VAL A O 1
ATOM 1449 N N . VAL A 1 190 ? -0.427 -0.338 -2.396 1.00 94.38 190 VAL A N 1
ATOM 1450 C CA . VAL A 1 190 ? -0.179 1.032 -2.850 1.00 94.38 190 VAL A CA 1
ATOM 1451 C C . VAL A 1 190 ? 1.317 1.319 -2.904 1.00 94.38 190 VAL A C 1
ATOM 1453 O O . VAL A 1 190 ? 2.070 0.954 -2.005 1.00 94.38 190 VAL A O 1
ATOM 1456 N N . GLY A 1 191 ? 1.769 1.978 -3.966 1.00 92.62 191 GLY A N 1
ATOM 1457 C CA . GLY A 1 191 ? 3.153 2.425 -4.106 1.00 92.62 191 GLY A CA 1
ATOM 1458 C C . GLY A 1 191 ? 3.328 3.866 -3.639 1.00 92.62 191 GLY A C 1
ATOM 1459 O O . GLY A 1 191 ? 2.584 4.751 -4.054 1.00 92.62 191 GLY A O 1
ATOM 1460 N N . THR A 1 192 ? 4.352 4.127 -2.827 1.00 93.31 192 THR A N 1
ATOM 1461 C CA . THR A 1 192 ? 4.836 5.493 -2.582 1.00 93.31 192 THR A CA 1
ATOM 1462 C C . THR A 1 192 ? 6.095 5.738 -3.408 1.00 93.31 192 THR A C 1
ATOM 1464 O O . THR A 1 192 ? 7.021 4.930 -3.401 1.00 93.31 192 THR A O 1
ATOM 1467 N N . GLY A 1 193 ? 6.150 6.854 -4.139 1.00 92.31 193 GLY A N 1
ATOM 1468 C CA . GLY A 1 193 ? 7.345 7.244 -4.895 1.00 92.31 193 GLY A CA 1
ATOM 1469 C C . GLY A 1 193 ? 8.458 7.783 -3.991 1.00 92.31 193 GLY A C 1
ATOM 1470 O O . GLY A 1 193 ? 8.215 8.171 -2.848 1.00 92.31 193 GLY A O 1
ATOM 1471 N N . ALA A 1 194 ? 9.689 7.876 -4.499 1.00 92.81 194 ALA A N 1
ATOM 1472 C CA . ALA A 1 194 ? 10.821 8.395 -3.720 1.00 92.81 194 ALA A CA 1
ATOM 1473 C C . ALA A 1 194 ? 10.662 9.875 -3.312 1.00 92.81 194 ALA A C 1
ATOM 1475 O O . ALA A 1 194 ? 11.327 10.331 -2.386 1.00 92.81 194 ALA A O 1
ATOM 1476 N N . PHE A 1 195 ? 9.813 10.645 -4.001 1.00 90.12 195 PHE A N 1
ATOM 1477 C CA . PHE A 1 195 ? 9.464 12.027 -3.636 1.00 90.12 195 PHE A CA 1
ATOM 1478 C C . PHE A 1 195 ? 8.245 12.141 -2.712 1.00 90.12 195 PHE A C 1
ATOM 1480 O O . PHE A 1 195 ? 7.816 13.254 -2.401 1.00 90.12 195 PHE A O 1
ATOM 1487 N N . TYR A 1 196 ? 7.677 11.017 -2.268 1.00 91.19 196 TYR A N 1
ATOM 1488 C CA . TYR A 1 196 ? 6.614 11.038 -1.275 1.00 91.19 196 TYR A CA 1
ATOM 1489 C C . TYR A 1 196 ? 7.122 11.725 -0.002 1.00 91.19 196 TYR A C 1
ATOM 1491 O O . TYR A 1 196 ? 8.139 11.328 0.565 1.00 91.19 196 TYR A O 1
ATOM 1499 N N . ARG A 1 197 ? 6.444 12.798 0.422 1.00 83.12 197 ARG A N 1
ATOM 1500 C CA . ARG A 1 197 ? 6.953 13.711 1.462 1.00 83.12 197 ARG A CA 1
ATOM 1501 C C . ARG A 1 197 ? 6.953 13.098 2.869 1.00 83.12 197 ARG A C 1
ATOM 1503 O O . ARG A 1 197 ? 7.612 13.635 3.756 1.00 83.12 197 ARG A O 1
ATOM 1510 N N . GLY A 1 198 ? 6.254 11.978 3.067 1.00 84.38 198 GLY A N 1
ATOM 1511 C CA . GLY A 1 198 ? 6.153 11.292 4.354 1.00 84.38 198 GLY A CA 1
ATOM 1512 C C . GLY A 1 198 ? 5.322 12.073 5.378 1.00 84.38 198 GLY A C 1
ATOM 1513 O O . GLY A 1 198 ? 4.378 12.772 5.017 1.00 84.38 198 GLY A O 1
ATOM 1514 N N . GLY A 1 199 ? 5.669 11.951 6.663 1.00 88.56 199 GLY A N 1
ATOM 1515 C CA . GLY A 1 199 ? 4.921 12.550 7.773 1.00 88.56 199 GLY A CA 1
ATOM 1516 C C . GLY A 1 199 ? 3.925 11.576 8.406 1.00 88.56 199 GLY A C 1
ATOM 1517 O O . GLY A 1 199 ? 4.293 10.460 8.756 1.00 88.56 199 GLY A O 1
ATOM 1518 N N . GLU A 1 200 ? 2.679 12.012 8.591 1.00 92.62 200 GLU A N 1
ATOM 1519 C CA . GLU A 1 200 ? 1.584 11.190 9.138 1.00 92.62 200 GLU A CA 1
ATOM 1520 C C . GLU A 1 200 ? 0.333 11.267 8.246 1.00 92.62 200 GLU A C 1
ATOM 1522 O O . GLU A 1 200 ? -0.710 11.779 8.690 1.00 92.62 200 GLU A O 1
ATOM 1527 N N . PRO A 1 201 ? 0.446 10.834 6.974 1.00 93.12 201 PRO A N 1
ATOM 1528 C CA . PRO A 1 201 ? -0.683 10.774 6.056 1.00 93.12 201 PRO A CA 1
ATOM 1529 C C . PRO A 1 201 ? -1.832 9.950 6.631 1.00 93.12 201 PRO A C 1
ATOM 1531 O O . PRO A 1 201 ? -1.631 9.008 7.402 1.00 93.12 201 PRO A O 1
ATOM 1534 N N . GLU A 1 202 ? -3.049 10.311 6.240 1.00 92.81 202 GLU A N 1
ATOM 1535 C CA . GLU A 1 202 ? -4.245 9.584 6.645 1.00 92.81 202 GLU A CA 1
ATOM 1536 C C . GLU A 1 202 ? -4.449 8.373 5.748 1.00 92.81 202 GLU A C 1
ATOM 1538 O O . GLU A 1 202 ? -4.531 8.492 4.524 1.00 92.81 202 GLU A O 1
ATOM 1543 N N . MET A 1 203 ? -4.537 7.207 6.387 1.00 93.62 203 MET A N 1
ATOM 1544 C CA . MET A 1 203 ? -5.136 6.032 5.790 1.00 93.62 203 MET A CA 1
ATOM 1545 C C . MET A 1 203 ? -6.634 6.097 6.059 1.00 93.62 203 MET A C 1
ATOM 1547 O O . MET A 1 203 ? -7.081 6.075 7.207 1.00 93.62 203 MET A O 1
ATOM 1551 N N . VAL A 1 204 ? -7.399 6.194 4.983 1.00 93.94 204 VAL A N 1
ATOM 1552 C CA . VAL A 1 204 ? -8.857 6.248 5.008 1.00 93.94 204 VAL A CA 1
ATOM 1553 C C . VAL A 1 204 ? -9.362 4.910 4.504 1.00 93.94 204 VAL A C 1
ATOM 1555 O O . VAL A 1 204 ? -8.983 4.513 3.410 1.00 93.94 204 VAL A O 1
ATOM 1558 N N . VAL A 1 205 ? -10.193 4.216 5.278 1.00 92.00 205 VAL A N 1
ATOM 1559 C CA . VAL A 1 205 ? -10.804 2.935 4.904 1.00 92.00 205 VAL A CA 1
ATOM 1560 C C . VAL A 1 205 ? -12.319 3.076 4.966 1.00 92.00 205 VAL A C 1
ATOM 1562 O O . VAL A 1 205 ? -12.881 3.492 5.980 1.00 92.00 205 VAL A O 1
ATOM 1565 N N . GLN A 1 206 ? -12.984 2.702 3.881 1.00 89.88 206 GLN A N 1
ATOM 1566 C CA . GLN A 1 206 ? -14.435 2.620 3.790 1.00 89.88 206 GLN A CA 1
ATOM 1567 C C . GLN A 1 206 ? -14.839 1.225 3.320 1.00 89.88 206 GLN A C 1
ATOM 1569 O O . GLN A 1 206 ? -14.232 0.656 2.411 1.00 89.88 206 GLN A O 1
ATOM 1574 N N . ILE A 1 207 ? -15.865 0.680 3.966 1.00 86.75 207 ILE A N 1
ATOM 1575 C CA . ILE A 1 207 ? -16.330 -0.689 3.779 1.00 86.75 207 ILE A CA 1
ATOM 1576 C C . ILE A 1 207 ? -17.820 -0.622 3.486 1.00 86.75 207 ILE A C 1
ATOM 1578 O O . ILE A 1 207 ? -18.610 -0.327 4.380 1.00 86.75 207 ILE A O 1
ATOM 1582 N N . ALA A 1 208 ? -18.206 -0.871 2.235 1.00 84.94 208 ALA A N 1
ATOM 1583 C CA . ALA A 1 208 ? -19.581 -0.662 1.776 1.00 84.94 208 ALA A CA 1
ATOM 1584 C C . ALA A 1 208 ? -20.157 0.684 2.297 1.00 84.94 208 ALA A C 1
ATOM 1586 O O . ALA A 1 208 ? -19.542 1.736 2.107 1.00 84.94 208 ALA A O 1
ATOM 1587 N N . ASP A 1 209 ? -21.291 0.640 3.000 1.00 80.62 209 ASP A N 1
ATOM 1588 C CA . ASP A 1 209 ? -21.987 1.813 3.545 1.00 80.62 209 ASP A CA 1
ATOM 1589 C C . ASP A 1 209 ? -21.649 2.109 5.023 1.00 80.62 209 ASP A C 1
ATOM 1591 O O . ASP A 1 209 ? -22.357 2.868 5.691 1.00 80.62 209 ASP A O 1
ATOM 1595 N N . THR A 1 210 ? -20.590 1.511 5.583 1.00 80.69 210 THR A N 1
ATOM 1596 C CA . THR A 1 210 ? -20.190 1.802 6.969 1.00 80.69 210 THR A CA 1
ATOM 1597 C C . THR A 1 210 ? -19.560 3.192 7.090 1.00 80.69 210 THR A C 1
ATOM 1599 O O . THR A 1 210 ? -18.972 3.688 6.125 1.00 80.69 210 THR A O 1
ATOM 1602 N N . PRO A 1 211 ? -19.578 3.807 8.291 1.00 84.94 211 PRO A N 1
ATOM 1603 C CA . PRO A 1 211 ? -18.815 5.021 8.546 1.00 84.94 211 PRO A CA 1
ATOM 1604 C C . PRO A 1 211 ? -17.347 4.867 8.147 1.00 84.94 211 PRO A C 1
ATOM 1606 O O . PRO A 1 211 ? -16.738 3.820 8.381 1.00 84.94 211 PRO A O 1
ATOM 1609 N N . VAL A 1 212 ? -16.795 5.930 7.568 1.00 89.38 212 VAL A N 1
ATOM 1610 C CA . VAL A 1 212 ? -15.385 5.993 7.188 1.00 89.38 212 VAL A CA 1
ATOM 1611 C C . VAL A 1 212 ? -14.522 5.871 8.439 1.00 89.38 212 VAL A C 1
ATOM 1613 O O . VAL A 1 212 ? -14.742 6.564 9.435 1.00 89.38 212 VAL A O 1
ATOM 1616 N N . TRP A 1 213 ? -13.528 4.995 8.373 1.00 92.00 213 TRP A N 1
ATOM 1617 C CA . TRP A 1 213 ? -12.501 4.864 9.390 1.00 92.00 213 TRP A CA 1
ATOM 1618 C C . TRP A 1 213 ? -11.230 5.555 8.903 1.00 92.00 213 TRP A C 1
ATOM 1620 O O . TRP A 1 213 ? -10.835 5.399 7.749 1.00 92.00 213 TRP A O 1
ATOM 1630 N N . ILE A 1 214 ? -10.608 6.351 9.768 1.00 93.25 214 ILE A N 1
ATOM 1631 C CA . ILE A 1 214 ? -9.413 7.127 9.437 1.00 93.25 214 ILE A CA 1
ATOM 1632 C C . ILE A 1 214 ? -8.372 6.872 10.515 1.00 93.25 214 ILE A C 1
ATOM 1634 O O . ILE A 1 214 ? -8.662 7.032 11.701 1.00 93.25 214 ILE A O 1
ATOM 1638 N N . GLN A 1 215 ? -7.153 6.533 10.106 1.00 93.25 215 GLN A N 1
ATOM 1639 C CA . GLN A 1 215 ? -6.018 6.448 11.015 1.00 93.25 215 GLN A CA 1
ATOM 1640 C C . GLN A 1 215 ? -4.759 7.029 10.362 1.00 93.25 215 GLN A C 1
ATOM 1642 O O . GLN A 1 215 ? -4.450 6.689 9.218 1.00 93.25 215 GLN A O 1
ATOM 1647 N N . PRO A 1 216 ? -4.008 7.904 11.054 1.00 94.62 216 PRO A N 1
ATOM 1648 C CA . PRO A 1 216 ? -2.729 8.368 10.541 1.00 94.62 216 PRO A CA 1
ATOM 1649 C C . PRO A 1 216 ? -1.698 7.234 10.534 1.00 94.62 216 PRO A C 1
ATOM 1651 O O . PRO A 1 216 ? -1.661 6.413 11.449 1.00 94.62 216 PRO A O 1
ATOM 1654 N N . TRP A 1 217 ? -0.820 7.207 9.535 1.00 94.12 217 TRP A N 1
ATOM 1655 C CA . TRP A 1 217 ? 0.281 6.245 9.437 1.00 94.12 217 TRP A CA 1
ATOM 1656 C C . TRP A 1 217 ? 1.607 6.990 9.478 1.00 94.12 217 TRP A C 1
ATOM 1658 O O . TRP A 1 217 ? 1.847 7.861 8.650 1.00 94.12 217 TRP A O 1
ATOM 1668 N N . ALA A 1 218 ? 2.471 6.684 10.445 1.00 94.12 218 ALA A N 1
ATOM 1669 C CA . ALA A 1 218 ? 3.773 7.324 10.539 1.00 94.12 218 ALA A CA 1
ATOM 1670 C C . ALA A 1 218 ? 4.705 6.851 9.420 1.00 94.12 218 ALA A C 1
ATOM 1672 O O . ALA A 1 218 ? 4.941 5.653 9.238 1.00 94.12 218 ALA A O 1
ATOM 1673 N N . PHE A 1 219 ? 5.280 7.828 8.727 1.00 94.31 219 PHE A N 1
ATOM 1674 C CA . PHE A 1 219 ? 6.352 7.651 7.767 1.00 94.31 219 PHE A CA 1
ATOM 1675 C C . PHE A 1 219 ? 7.659 8.167 8.357 1.00 94.31 219 PHE A C 1
ATOM 1677 O O . PHE A 1 219 ? 7.768 9.329 8.761 1.00 94.31 219 PHE A O 1
ATOM 1684 N N . GLY A 1 220 ? 8.661 7.295 8.376 1.00 91.75 220 GLY A N 1
ATOM 1685 C CA . GLY A 1 220 ? 10.040 7.678 8.625 1.00 91.75 220 GLY A CA 1
ATOM 1686 C C . GLY A 1 220 ? 10.616 8.495 7.469 1.00 91.75 220 GLY A C 1
ATOM 1687 O O . GLY A 1 220 ? 10.056 8.558 6.374 1.00 91.75 220 GLY A O 1
ATOM 1688 N N . GLN A 1 221 ? 11.768 9.109 7.716 1.00 88.81 221 GLN A N 1
ATOM 1689 C CA . GLN A 1 221 ? 12.582 9.688 6.654 1.00 88.81 221 GLN A CA 1
ATOM 1690 C C . GLN A 1 221 ? 13.447 8.598 6.024 1.00 88.81 221 GLN A C 1
ATOM 1692 O O . GLN A 1 221 ? 13.857 7.650 6.697 1.00 88.81 221 GLN A O 1
ATOM 1697 N N . ARG A 1 222 ? 13.726 8.746 4.730 1.00 89.88 222 ARG A N 1
ATOM 1698 C CA . ARG A 1 222 ? 14.663 7.895 4.004 1.00 89.88 222 ARG A CA 1
ATOM 1699 C C . ARG A 1 222 ? 15.715 8.777 3.358 1.00 89.88 222 ARG A C 1
ATOM 1701 O O . ARG A 1 222 ? 15.372 9.712 2.637 1.00 89.88 222 ARG A O 1
ATOM 1708 N N . GLU A 1 223 ? 16.972 8.458 3.627 1.00 90.81 223 GLU A N 1
ATOM 1709 C CA . GLU A 1 223 ? 18.109 9.091 2.970 1.00 90.81 223 GLU A CA 1
ATOM 1710 C C . GLU A 1 223 ? 18.263 8.542 1.550 1.00 90.81 223 GLU A C 1
ATOM 1712 O O . GLU A 1 223 ? 17.998 7.364 1.289 1.00 90.81 223 GLU A O 1
ATOM 1717 N N . TRP A 1 224 ? 18.687 9.409 0.635 1.00 92.56 224 TRP A N 1
ATOM 1718 C CA . TRP A 1 224 ? 18.844 9.083 -0.779 1.00 92.56 224 TRP A CA 1
ATOM 1719 C C . TRP A 1 224 ? 20.271 9.357 -1.229 1.00 92.56 224 TRP A C 1
ATOM 1721 O O . TRP A 1 224 ? 20.874 10.359 -0.848 1.00 92.56 224 TRP A O 1
ATOM 1731 N N . GLU A 1 225 ? 20.787 8.485 -2.086 1.00 93.94 225 GLU A N 1
ATOM 1732 C CA . GLU A 1 225 ? 22.028 8.736 -2.815 1.00 93.94 225 GLU A CA 1
ATOM 1733 C C . GLU A 1 225 ? 21.833 9.863 -3.837 1.00 93.94 225 GLU A C 1
ATOM 1735 O O . GLU A 1 225 ? 20.721 10.089 -4.320 1.00 93.94 225 GLU A O 1
ATOM 1740 N N . TYR A 1 226 ? 22.917 10.548 -4.194 1.00 94.00 226 TYR A N 1
ATOM 1741 C CA . TYR A 1 226 ? 22.933 11.591 -5.221 1.00 94.00 226 TYR A CA 1
ATOM 1742 C C . TYR A 1 226 ? 23.956 11.225 -6.294 1.00 94.00 226 TYR A C 1
ATOM 1744 O O . TYR A 1 226 ? 25.076 10.824 -5.981 1.00 94.00 226 TYR A O 1
ATOM 1752 N N . GLN A 1 227 ? 23.556 11.349 -7.556 1.00 93.06 227 GLN A N 1
ATOM 1753 C CA . GLN A 1 227 ? 24.347 10.965 -8.718 1.00 93.06 227 GLN A CA 1
ATOM 1754 C C . GLN A 1 227 ? 24.371 12.093 -9.754 1.00 93.06 227 GLN A C 1
ATOM 1756 O O . GLN A 1 227 ? 23.324 12.561 -10.207 1.00 93.06 227 GLN A O 1
ATOM 1761 N N . GLU A 1 228 ? 25.578 12.469 -10.171 1.00 93.75 228 GLU A N 1
ATOM 1762 C CA . GLU A 1 228 ? 25.829 13.329 -11.328 1.00 93.75 228 GLU A CA 1
ATOM 1763 C C . GLU A 1 228 ? 26.139 12.451 -12.539 1.00 93.75 228 GLU A C 1
ATOM 1765 O O . GLU A 1 228 ? 27.125 11.712 -12.546 1.00 93.75 228 GLU A O 1
ATOM 1770 N N . LEU A 1 229 ? 25.303 12.524 -13.571 1.00 90.44 229 LEU A N 1
ATOM 1771 C CA . LEU A 1 229 ? 25.440 11.708 -14.770 1.00 90.44 229 LEU A CA 1
ATOM 1772 C C . LEU A 1 229 ? 25.697 12.598 -15.985 1.00 90.44 229 LEU A C 1
ATOM 1774 O O . LEU A 1 229 ? 24.976 13.559 -16.246 1.00 90.44 229 LEU A O 1
ATOM 1778 N N . THR A 1 230 ? 26.718 12.253 -16.769 1.00 91.94 230 THR A N 1
ATOM 1779 C CA . THR A 1 230 ? 26.935 12.854 -18.091 1.00 91.94 230 THR A CA 1
ATOM 1780 C C . THR A 1 230 ? 26.399 11.903 -19.145 1.00 91.94 230 THR A C 1
ATOM 1782 O O . THR A 1 230 ? 26.872 10.772 -19.260 1.00 91.94 230 THR A O 1
ATOM 1785 N N . LEU A 1 231 ? 25.403 12.345 -19.910 1.00 87.50 231 LEU A N 1
ATOM 1786 C CA . LEU A 1 231 ? 24.870 11.546 -21.009 1.00 87.50 231 LEU A CA 1
ATOM 1787 C C . LEU A 1 231 ? 25.888 11.518 -22.151 1.00 87.50 231 LEU A C 1
ATOM 1789 O O . LEU A 1 231 ? 26.423 12.552 -22.548 1.00 87.50 231 LEU A O 1
ATOM 1793 N N . THR A 1 232 ? 26.148 10.330 -22.688 1.00 87.62 232 THR A N 1
ATOM 1794 C CA . THR A 1 232 ? 27.090 10.114 -23.794 1.00 87.62 232 THR A CA 1
ATOM 1795 C C . THR A 1 232 ? 26.459 9.224 -24.867 1.00 87.62 232 THR A C 1
ATOM 1797 O O . THR A 1 232 ? 25.443 8.573 -24.620 1.00 87.62 232 THR A O 1
ATOM 1800 N N . GLY A 1 233 ? 27.034 9.214 -26.074 1.00 89.25 233 GLY A N 1
ATOM 1801 C CA . GLY A 1 233 ? 26.565 8.369 -27.177 1.00 89.25 233 GLY A CA 1
ATOM 1802 C C . GLY A 1 233 ? 25.118 8.658 -27.594 1.00 89.25 233 GLY A C 1
ATOM 1803 O O . GLY A 1 233 ? 24.706 9.816 -27.658 1.00 89.25 233 GLY A O 1
ATOM 1804 N N . GLU A 1 234 ? 24.353 7.598 -27.866 1.00 84.44 234 GLU A N 1
ATOM 1805 C CA . GLU A 1 234 ? 22.944 7.677 -28.285 1.00 84.44 234 GLU A CA 1
ATOM 1806 C C . GLU A 1 234 ? 22.056 8.355 -27.234 1.00 84.44 234 GLU A C 1
ATOM 1808 O O . GLU A 1 234 ? 21.199 9.162 -27.584 1.00 84.44 234 GLU A O 1
ATOM 1813 N N . ALA A 1 235 ? 22.318 8.137 -25.940 1.00 84.62 235 ALA A N 1
ATOM 1814 C CA . ALA A 1 235 ? 21.546 8.754 -24.860 1.00 84.62 235 ALA A CA 1
ATOM 1815 C C . ALA A 1 235 ? 21.645 10.292 -24.849 1.00 84.62 235 ALA A C 1
ATOM 1817 O O . ALA A 1 235 ? 20.720 10.970 -24.402 1.00 84.62 235 ALA A O 1
ATOM 1818 N N . ALA A 1 236 ? 22.748 10.854 -25.359 1.00 86.81 236 ALA A N 1
ATOM 1819 C CA . ALA A 1 236 ? 22.917 12.300 -25.507 1.00 86.81 236 ALA A CA 1
ATOM 1820 C C . ALA A 1 236 ? 22.105 12.889 -26.675 1.00 86.81 236 ALA A C 1
ATOM 1822 O O . ALA A 1 236 ? 21.917 14.101 -26.722 1.00 86.81 236 ALA A O 1
ATOM 1823 N N . GLN A 1 237 ? 21.635 12.049 -27.604 1.00 87.81 237 GLN A N 1
ATOM 1824 C CA . GLN A 1 237 ? 20.832 12.458 -28.760 1.00 87.81 237 GLN A CA 1
ATOM 1825 C C . GLN A 1 237 ? 19.323 12.408 -28.485 1.00 87.81 237 GLN A C 1
ATOM 1827 O O . GLN A 1 237 ? 18.545 12.905 -29.294 1.00 87.81 237 GLN A O 1
ATOM 1832 N N . ILE A 1 238 ? 18.899 11.819 -27.360 1.00 88.81 238 ILE A N 1
ATOM 1833 C CA . ILE A 1 238 ? 17.484 11.740 -26.989 1.00 88.81 238 ILE A CA 1
ATOM 1834 C C . ILE A 1 238 ? 17.001 13.126 -26.560 1.00 88.81 238 ILE A C 1
ATOM 1836 O O . ILE A 1 238 ? 17.328 13.602 -25.464 1.00 88.81 238 ILE A O 1
ATOM 1840 N N . ASP A 1 239 ? 16.194 13.746 -27.415 1.00 90.56 239 ASP A N 1
ATOM 1841 C CA . ASP A 1 239 ? 15.586 15.044 -27.159 1.00 90.56 239 ASP A CA 1
ATOM 1842 C C . ASP A 1 239 ? 14.400 14.970 -26.178 1.00 90.56 239 ASP A C 1
ATOM 1844 O O . ASP A 1 239 ? 14.003 13.912 -25.681 1.00 90.56 239 ASP A O 1
ATOM 1848 N N . GLN A 1 240 ? 13.852 16.138 -25.842 1.00 89.62 240 GLN A N 1
ATOM 1849 C CA . GLN A 1 240 ? 12.741 16.234 -24.901 1.00 89.62 240 GLN A CA 1
ATOM 1850 C C . GLN A 1 240 ? 11.442 15.641 -25.465 1.00 89.62 240 GLN A C 1
ATOM 1852 O O . GLN A 1 240 ? 10.661 15.083 -24.698 1.00 89.62 240 GLN A O 1
ATOM 1857 N N . GLN A 1 241 ? 11.224 15.719 -26.780 1.00 93.94 241 GLN A N 1
ATOM 1858 C CA . GLN A 1 241 ? 10.014 15.200 -27.411 1.00 93.94 241 GLN A CA 1
ATOM 1859 C C . GLN A 1 241 ? 9.950 13.676 -27.274 1.00 93.94 241 GLN A C 1
ATOM 1861 O O . GLN A 1 241 ? 8.948 13.157 -26.789 1.00 93.94 241 GLN A O 1
ATOM 1866 N N . ALA A 1 242 ? 11.037 12.969 -27.589 1.00 93.38 242 ALA A N 1
ATOM 1867 C CA . ALA A 1 242 ? 11.117 11.516 -27.442 1.00 93.38 242 ALA A CA 1
ATOM 1868 C C . ALA A 1 242 ? 10.868 11.063 -25.988 1.00 93.38 242 ALA A C 1
ATOM 1870 O O . ALA A 1 242 ? 10.179 10.072 -25.737 1.00 93.38 242 ALA A O 1
ATOM 1871 N N . ARG A 1 243 ? 11.381 11.820 -25.006 1.00 91.75 243 ARG A N 1
ATOM 1872 C CA . ARG A 1 243 ? 11.141 11.563 -23.572 1.00 91.75 243 ARG A CA 1
ATOM 1873 C C . ARG A 1 243 ? 9.680 11.753 -23.187 1.00 91.75 243 ARG A C 1
ATOM 1875 O O . ARG A 1 243 ? 9.166 11.014 -22.347 1.00 91.75 243 ARG A O 1
ATOM 1882 N N . ASP A 1 244 ? 9.037 12.771 -23.742 1.00 94.38 244 ASP A N 1
ATOM 1883 C CA . ASP A 1 244 ? 7.648 13.101 -23.442 1.00 94.38 244 ASP A CA 1
ATOM 1884 C C . ASP A 1 244 ? 6.688 12.094 -24.087 1.00 94.38 244 ASP A C 1
ATOM 1886 O O . ASP A 1 244 ? 5.749 11.653 -23.424 1.00 94.38 244 ASP A O 1
ATOM 1890 N N . GLU A 1 245 ? 6.969 11.662 -25.319 1.00 95.69 245 GLU A N 1
ATOM 1891 C CA . GLU A 1 245 ? 6.237 10.601 -26.019 1.00 95.69 245 GLU A CA 1
ATOM 1892 C C . GLU A 1 245 ? 6.336 9.260 -25.281 1.00 95.69 245 GLU A C 1
ATOM 1894 O O . GLU A 1 245 ? 5.312 8.636 -24.998 1.00 95.69 245 GLU A O 1
ATOM 1899 N N . GLU A 1 246 ? 7.544 8.838 -24.887 1.00 96.19 246 GLU A N 1
ATOM 1900 C CA . GLU A 1 246 ? 7.713 7.612 -24.098 1.00 96.19 246 GLU A CA 1
ATOM 1901 C C . GLU A 1 246 ? 6.996 7.712 -22.745 1.00 96.19 246 GLU A C 1
ATOM 1903 O O . GLU A 1 246 ? 6.320 6.772 -22.325 1.00 96.19 246 GLU A O 1
ATOM 1908 N N . ARG A 1 247 ? 7.093 8.857 -22.057 1.00 94.75 247 ARG A N 1
ATOM 1909 C CA . ARG A 1 247 ? 6.403 9.055 -20.776 1.00 94.75 247 ARG A CA 1
ATOM 1910 C C . ARG A 1 247 ? 4.886 8.975 -20.934 1.00 94.75 247 ARG A C 1
ATOM 1912 O O . ARG A 1 247 ? 4.239 8.357 -20.094 1.00 94.75 247 ARG A O 1
ATOM 1919 N N . ALA A 1 248 ? 4.327 9.564 -21.991 1.00 96.00 248 ALA A N 1
ATOM 1920 C CA . ALA A 1 248 ? 2.903 9.456 -22.292 1.00 96.00 248 ALA A CA 1
ATOM 1921 C C . ALA A 1 248 ? 2.501 7.997 -22.557 1.00 96.00 248 ALA A C 1
ATOM 1923 O O . ALA A 1 248 ? 1.518 7.524 -21.988 1.00 96.00 248 ALA A O 1
ATOM 1924 N N . ARG A 1 249 ? 3.313 7.260 -23.325 1.00 95.56 249 ARG A N 1
ATOM 1925 C CA . ARG A 1 249 ? 3.084 5.841 -23.615 1.00 95.56 249 ARG A CA 1
ATOM 1926 C C . ARG A 1 249 ? 3.060 4.978 -22.354 1.00 95.56 249 ARG A C 1
ATOM 1928 O O . ARG A 1 249 ? 2.172 4.147 -22.192 1.00 95.56 249 ARG A O 1
ATOM 1935 N N . LEU A 1 250 ? 4.011 5.181 -21.445 1.00 96.25 250 LEU A N 1
ATOM 1936 C CA . LEU A 1 250 ? 4.051 4.453 -20.176 1.00 96.25 250 LEU A CA 1
ATOM 1937 C C . LEU A 1 250 ? 2.896 4.848 -19.252 1.00 96.25 250 LEU A C 1
ATOM 1939 O O . LEU A 1 250 ? 2.333 3.989 -18.579 1.00 96.25 250 LEU A O 1
ATOM 1943 N N . GLN A 1 251 ? 2.503 6.124 -19.250 1.00 95.06 251 GLN A N 1
ATOM 1944 C CA . GLN A 1 251 ? 1.385 6.598 -18.439 1.00 95.06 251 GLN A CA 1
ATOM 1945 C C . GLN A 1 251 ? 0.079 5.881 -18.792 1.00 95.06 251 GLN A C 1
ATOM 1947 O O . GLN A 1 251 ? -0.668 5.538 -17.881 1.00 95.06 251 GLN A O 1
ATOM 1952 N N . GLU A 1 252 ? -0.184 5.608 -20.075 1.00 95.50 252 GLU A N 1
ATOM 1953 C CA . GLU A 1 252 ? -1.349 4.815 -20.498 1.00 95.50 252 GLU A CA 1
ATOM 1954 C C . GLU A 1 252 ? -1.374 3.444 -19.810 1.00 95.50 252 GLU A C 1
ATOM 1956 O O . GLU A 1 252 ? -2.408 3.046 -19.274 1.00 95.50 252 GLU A O 1
ATOM 1961 N N . ILE A 1 253 ? -0.226 2.761 -19.747 1.00 96.06 253 ILE A N 1
ATOM 1962 C CA . ILE A 1 253 ? -0.096 1.444 -19.108 1.00 96.06 253 ILE A CA 1
ATOM 1963 C C . ILE A 1 253 ? -0.359 1.553 -17.604 1.00 96.06 253 ILE A C 1
ATOM 1965 O O . ILE A 1 253 ? -1.151 0.789 -17.063 1.00 96.06 253 ILE A O 1
ATOM 1969 N N . TRP A 1 254 ? 0.234 2.543 -16.931 1.00 92.38 254 TRP A N 1
ATOM 1970 C CA . TRP A 1 254 ? 0.093 2.716 -15.480 1.00 92.38 254 TRP A CA 1
ATOM 1971 C C . TRP A 1 254 ? -1.325 3.075 -15.022 1.00 92.38 254 TRP A C 1
ATOM 1973 O O . TRP A 1 254 ? -1.636 2.913 -13.844 1.00 92.38 254 TRP A O 1
ATOM 1983 N N . THR A 1 255 ? -2.195 3.552 -15.921 1.00 92.25 255 THR A N 1
ATOM 1984 C CA . THR A 1 255 ? -3.618 3.769 -15.596 1.00 92.25 255 THR A CA 1
ATOM 1985 C C . THR A 1 255 ? -4.449 2.485 -15.577 1.00 92.25 255 THR A C 1
ATOM 1987 O O . THR A 1 255 ? -5.572 2.497 -15.070 1.00 92.25 255 THR A O 1
ATOM 1990 N N . ILE A 1 256 ? -3.922 1.378 -16.105 1.00 93.50 256 ILE A N 1
ATOM 1991 C CA . ILE A 1 256 ? -4.610 0.089 -16.130 1.00 93.50 256 ILE A CA 1
ATOM 1992 C C . ILE A 1 256 ? -4.368 -0.620 -14.796 1.00 93.50 256 ILE A C 1
ATOM 1994 O O . ILE A 1 256 ? -3.231 -0.866 -14.396 1.00 93.50 256 ILE A O 1
ATOM 1998 N N . VAL A 1 257 ? -5.456 -0.971 -14.111 1.00 93.94 257 VAL A N 1
ATOM 1999 C CA . VAL A 1 257 ? -5.426 -1.744 -12.865 1.00 93.94 257 VAL A CA 1
ATOM 2000 C C . VAL A 1 257 ? -6.218 -3.026 -13.077 1.00 93.94 257 VAL A C 1
ATOM 2002 O O . VAL A 1 257 ? -7.449 -3.026 -13.024 1.00 93.94 257 VAL A O 1
ATOM 2005 N N . SER A 1 258 ? -5.507 -4.122 -13.332 1.00 94.56 258 SER A N 1
ATOM 2006 C CA . SER A 1 258 ? -6.109 -5.455 -13.389 1.00 94.56 258 SER A CA 1
ATOM 2007 C C . SER A 1 258 ? -6.597 -5.871 -11.991 1.00 94.56 258 SER A C 1
ATOM 2009 O O . SER A 1 258 ? -5.842 -5.737 -11.029 1.00 94.56 258 SER A O 1
ATOM 2011 N N . PRO A 1 259 ? -7.846 -6.347 -11.832 1.00 90.12 259 PRO A N 1
ATOM 2012 C CA . PRO A 1 259 ? -8.491 -6.447 -10.516 1.00 90.12 259 PRO A CA 1
ATOM 2013 C C . PRO A 1 259 ? -8.046 -7.641 -9.662 1.00 90.12 259 PRO A C 1
ATOM 2015 O O . PRO A 1 259 ? -8.262 -7.620 -8.457 1.00 90.12 259 PRO A O 1
ATOM 2018 N N . ASN A 1 260 ? -7.446 -8.666 -10.268 1.00 92.56 260 ASN A N 1
ATOM 2019 C CA . ASN A 1 260 ? -7.105 -9.911 -9.580 1.00 92.56 260 ASN A CA 1
ATOM 2020 C C . ASN A 1 260 ? -5.594 -10.027 -9.431 1.00 92.56 260 ASN A C 1
ATOM 2022 O O . ASN A 1 260 ? -4.868 -9.685 -10.369 1.00 92.56 260 ASN A O 1
ATOM 2026 N N . VAL A 1 261 ? -5.121 -10.553 -8.305 1.00 94.38 261 VAL A N 1
ATOM 2027 C CA . VAL A 1 261 ? -3.716 -10.926 -8.144 1.00 94.38 261 VAL A CA 1
ATOM 2028 C C . VAL A 1 261 ? -3.393 -12.091 -9.082 1.00 94.38 261 VAL A C 1
ATOM 2030 O O . VAL A 1 261 ? -4.082 -13.109 -9.105 1.00 94.38 261 VAL A O 1
ATOM 2033 N N . LEU A 1 262 ? -2.332 -11.940 -9.878 1.00 95.88 262 LEU A N 1
ATOM 2034 C CA . LEU A 1 262 ? -1.836 -12.977 -10.794 1.00 95.88 262 LEU A CA 1
ATOM 2035 C C . LEU A 1 262 ? -0.554 -13.647 -10.290 1.00 95.88 262 LEU A C 1
ATOM 2037 O O . LEU A 1 262 ? -0.022 -14.532 -10.961 1.00 95.88 262 LEU A O 1
ATOM 2041 N N . TRP A 1 263 ? -0.027 -13.192 -9.156 1.00 94.62 263 TRP A N 1
ATOM 2042 C CA . TRP A 1 263 ? 1.269 -13.581 -8.622 1.00 94.62 263 TRP A CA 1
ATOM 2043 C C . TRP A 1 263 ? 1.143 -14.384 -7.326 1.00 94.62 263 TRP A C 1
ATOM 2045 O O . TRP A 1 263 ? 0.180 -14.244 -6.581 1.00 94.62 263 TRP A O 1
ATOM 2055 N N . ASP A 1 264 ? 2.178 -15.172 -7.038 1.00 90.00 264 ASP A N 1
ATOM 2056 C CA . ASP A 1 264 ? 2.406 -15.802 -5.737 1.00 90.00 264 ASP A CA 1
ATOM 2057 C C . ASP A 1 264 ? 3.649 -15.178 -5.078 1.00 90.00 264 ASP A C 1
ATOM 2059 O O . ASP A 1 264 ? 4.595 -14.771 -5.760 1.00 90.00 264 ASP A O 1
ATOM 2063 N N . GLU A 1 265 ? 3.666 -15.110 -3.746 1.00 82.69 265 GLU A N 1
ATOM 2064 C CA . GLU A 1 265 ? 4.836 -14.680 -2.970 1.00 82.69 265 GLU A CA 1
ATOM 2065 C C . GLU A 1 265 ? 5.845 -15.835 -2.768 1.00 82.69 265 GLU A C 1
ATOM 2067 O O . GLU A 1 265 ? 5.433 -16.967 -2.499 1.00 82.69 265 GLU A O 1
ATOM 2072 N N . PRO A 1 266 ? 7.172 -15.576 -2.785 1.00 91.62 266 PRO A N 1
ATOM 2073 C CA . PRO A 1 266 ? 7.838 -14.316 -3.120 1.00 91.62 266 PRO A CA 1
ATOM 2074 C C . PRO A 1 266 ? 8.121 -14.170 -4.628 1.00 91.62 266 PRO A C 1
ATOM 2076 O O . PRO A 1 266 ? 8.348 -15.152 -5.337 1.00 91.62 266 PRO A O 1
ATOM 2079 N N . PHE A 1 267 ? 8.230 -12.922 -5.095 1.00 94.94 267 PHE A N 1
ATOM 2080 C CA . PHE A 1 267 ? 8.779 -12.615 -6.421 1.00 94.94 267 PHE A CA 1
ATOM 2081 C C . PHE A 1 267 ? 10.235 -13.098 -6.519 1.00 94.94 267 PHE A C 1
ATOM 2083 O O . PHE A 1 267 ? 11.007 -13.006 -5.562 1.00 94.94 267 PHE A O 1
ATOM 2090 N N . GLN A 1 268 ? 10.627 -13.587 -7.693 1.00 94.75 268 GLN A N 1
ATOM 2091 C CA . GLN A 1 268 ? 11.981 -14.050 -7.980 1.00 94.75 268 GLN A CA 1
ATOM 2092 C C . GLN A 1 268 ? 12.864 -12.922 -8.518 1.00 94.75 268 GLN A C 1
ATOM 2094 O O . GLN A 1 268 ? 12.409 -12.034 -9.238 1.00 94.75 268 GLN A O 1
ATOM 2099 N N . THR A 1 269 ? 14.166 -12.992 -8.233 1.00 94.12 269 THR A N 1
ATOM 2100 C CA . THR A 1 269 ? 15.148 -12.111 -8.873 1.00 94.12 269 THR A CA 1
ATOM 2101 C C . THR A 1 269 ? 15.206 -12.411 -10.377 1.00 94.12 269 THR A C 1
ATOM 2103 O O . THR A 1 269 ? 15.466 -13.560 -10.748 1.00 94.12 269 THR A O 1
ATOM 2106 N N . PRO A 1 270 ? 15.024 -11.409 -11.256 1.00 95.69 270 PRO A N 1
ATOM 2107 C CA . PRO A 1 270 ? 14.895 -11.643 -12.696 1.00 95.69 270 PRO A CA 1
ATOM 2108 C C . PRO A 1 270 ? 16.216 -11.986 -13.392 1.00 95.69 270 PRO A C 1
ATOM 2110 O O . PRO A 1 270 ? 16.219 -12.573 -14.470 1.00 95.69 270 PRO A O 1
ATOM 2113 N N . VAL A 1 271 ? 17.348 -11.649 -12.771 1.00 95.38 271 VAL A N 1
ATOM 2114 C CA . VAL A 1 271 ? 18.691 -11.984 -13.254 1.00 95.38 271 VAL A CA 1
ATOM 2115 C C . VAL A 1 271 ? 19.419 -12.723 -12.140 1.00 95.38 271 VAL A C 1
ATOM 2117 O O . VAL A 1 271 ? 19.647 -12.166 -11.071 1.00 95.38 271 VAL A O 1
ATOM 2120 N N . LYS A 1 272 ? 19.787 -13.988 -12.362 1.00 88.62 272 LYS A N 1
ATOM 2121 C CA . LYS A 1 272 ? 20.466 -14.810 -11.338 1.00 88.62 272 LYS A CA 1
ATOM 2122 C C . LYS A 1 272 ? 21.982 -14.601 -11.292 1.00 88.62 272 LYS A C 1
ATOM 2124 O O . LYS A 1 272 ? 22.600 -14.896 -10.277 1.00 88.62 272 LYS A O 1
ATOM 2129 N N . SER A 1 273 ? 22.578 -14.119 -12.381 1.00 90.56 273 SER A N 1
ATOM 2130 C CA . SER A 1 273 ? 24.033 -14.037 -12.575 1.00 90.56 273 SER A CA 1
ATOM 2131 C C . SER A 1 273 ? 24.523 -12.606 -12.824 1.00 90.56 273 SER A C 1
ATOM 2133 O O . SER A 1 273 ? 25.364 -12.389 -13.696 1.00 90.56 273 SER A O 1
ATOM 2135 N N . TYR A 1 274 ? 23.974 -11.626 -12.103 1.00 94.75 274 TYR A N 1
ATOM 2136 C CA . TYR A 1 274 ? 24.498 -10.258 -12.129 1.00 94.75 274 TYR A CA 1
ATOM 2137 C C . TYR A 1 274 ? 25.759 -10.149 -11.254 1.00 94.75 274 TYR A C 1
ATOM 213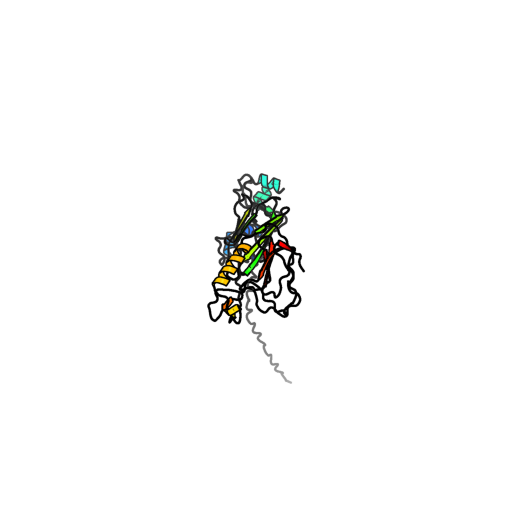9 O O . TYR A 1 274 ? 25.948 -10.925 -10.318 1.00 94.75 274 TYR A O 1
ATOM 2147 N N . LEU A 1 275 ? 26.638 -9.207 -11.586 1.00 95.00 275 LEU A N 1
ATOM 2148 C CA . LEU A 1 275 ? 27.921 -8.983 -10.918 1.00 95.00 275 LEU A CA 1
ATOM 2149 C C . LEU A 1 275 ? 27.750 -8.142 -9.649 1.00 95.00 275 LEU A C 1
ATOM 2151 O O . LEU A 1 275 ? 28.254 -8.504 -8.591 1.00 95.00 275 LEU A O 1
ATOM 2155 N N . GLU A 1 276 ? 27.021 -7.032 -9.761 1.00 95.56 276 GLU A N 1
ATOM 2156 C CA . GLU A 1 276 ? 26.740 -6.106 -8.664 1.00 95.56 276 GLU A CA 1
ATOM 2157 C C . GLU A 1 276 ? 25.475 -5.280 -8.935 1.00 95.56 276 GLU A C 1
ATOM 2159 O O . GLU A 1 276 ? 24.989 -5.213 -10.069 1.00 95.56 276 GLU A O 1
ATOM 2164 N N . VAL A 1 277 ? 24.955 -4.637 -7.888 1.00 95.62 277 VAL A N 1
ATOM 2165 C CA . VAL A 1 277 ? 23.966 -3.564 -8.032 1.00 95.62 277 VAL A CA 1
ATOM 2166 C C . VAL A 1 277 ? 24.732 -2.271 -8.293 1.00 95.62 277 VAL A C 1
ATOM 2168 O O . VAL A 1 277 ? 25.412 -1.778 -7.399 1.00 95.62 277 VAL A O 1
ATOM 2171 N N . SER A 1 278 ? 24.644 -1.734 -9.509 1.00 93.94 278 SER A N 1
ATOM 2172 C CA . SER A 1 278 ? 25.399 -0.538 -9.910 1.00 93.94 278 SER A CA 1
ATOM 2173 C C . SER A 1 278 ? 24.669 0.770 -9.600 1.00 93.94 278 SER A C 1
ATOM 2175 O O . SER A 1 278 ? 25.299 1.824 -9.529 1.00 93.94 278 SER A O 1
ATOM 2177 N N . ALA A 1 279 ? 23.346 0.727 -9.416 1.00 94.06 279 ALA A N 1
ATOM 2178 C CA . ALA A 1 279 ? 22.568 1.858 -8.921 1.00 94.06 279 ALA A CA 1
ATOM 2179 C C . ALA A 1 279 ? 21.307 1.394 -8.186 1.00 94.06 279 ALA A C 1
ATOM 2181 O O . ALA A 1 279 ? 20.560 0.540 -8.669 1.00 94.06 279 ALA A O 1
ATOM 2182 N N . HIS A 1 280 ? 21.039 2.008 -7.036 1.00 94.94 280 HIS A N 1
ATOM 2183 C CA . HIS A 1 280 ? 19.868 1.720 -6.216 1.00 94.94 280 HIS A CA 1
ATOM 2184 C C . HIS A 1 280 ? 18.655 2.572 -6.608 1.00 94.94 280 HIS A C 1
ATOM 2186 O O . HIS A 1 280 ? 18.783 3.657 -7.181 1.00 94.94 280 HIS A O 1
ATOM 2192 N N . TYR A 1 281 ? 17.465 2.083 -6.257 1.00 96.06 281 TYR A N 1
ATOM 2193 C CA . TYR A 1 281 ? 16.219 2.830 -6.392 1.00 96.06 281 TYR A CA 1
ATOM 2194 C C . TYR A 1 281 ? 16.241 4.119 -5.567 1.00 96.06 281 TYR A C 1
ATOM 2196 O O . TYR A 1 281 ? 16.691 4.145 -4.420 1.00 96.06 281 TYR A O 1
ATOM 2204 N N . GLY A 1 282 ? 15.681 5.180 -6.143 1.00 95.56 282 GLY A N 1
ATOM 2205 C CA . GLY A 1 282 ? 15.456 6.462 -5.487 1.00 95.56 282 GLY A CA 1
ATOM 2206 C C . GLY A 1 282 ? 16.671 7.385 -5.420 1.00 95.56 282 GLY A C 1
ATOM 2207 O O . GLY A 1 282 ? 16.517 8.525 -4.978 1.00 95.56 282 GLY A O 1
ATOM 2208 N N . ALA A 1 283 ? 17.839 6.951 -5.912 1.00 95.56 283 ALA A N 1
ATOM 2209 C CA . ALA A 1 283 ? 19.002 7.820 -6.076 1.00 95.56 283 ALA A CA 1
ATOM 2210 C C . ALA A 1 283 ? 18.621 9.063 -6.896 1.00 95.56 283 ALA A C 1
ATOM 2212 O O . ALA A 1 283 ? 18.050 8.944 -7.982 1.00 95.56 283 ALA A O 1
ATOM 2213 N N . ARG A 1 284 ? 18.895 10.262 -6.378 1.00 95.31 284 ARG A N 1
ATOM 2214 C CA 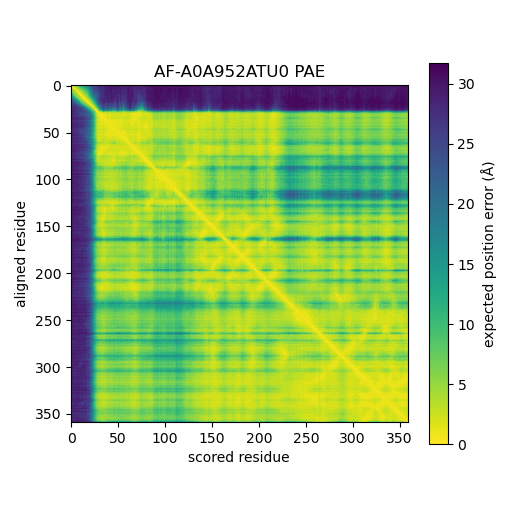. ARG A 1 284 ? 18.615 11.531 -7.054 1.00 95.31 284 ARG A CA 1
ATOM 2215 C C . ARG A 1 284 ? 19.581 11.695 -8.210 1.00 95.31 284 ARG A C 1
ATOM 2217 O O . ARG A 1 284 ? 20.787 11.570 -8.022 1.00 95.31 284 ARG A O 1
ATOM 2224 N N . ARG A 1 285 ? 19.054 11.995 -9.396 1.00 93.19 285 ARG A N 1
ATOM 2225 C CA . ARG A 1 285 ? 19.861 12.104 -10.612 1.00 93.19 285 ARG A CA 1
ATOM 2226 C C . ARG A 1 285 ? 19.855 13.530 -11.146 1.00 93.19 285 ARG A C 1
ATOM 2228 O O . ARG A 1 285 ? 18.793 14.108 -11.391 1.00 93.19 285 ARG A O 1
ATOM 2235 N N . SER A 1 286 ? 21.058 14.059 -11.323 1.00 93.69 286 SER A N 1
ATOM 2236 C CA . SER A 1 286 ? 21.363 15.224 -12.146 1.00 93.69 286 SER A CA 1
ATOM 2237 C C . SER A 1 286 ? 21.945 14.734 -13.470 1.00 93.69 286 SER A C 1
ATOM 2239 O O . SER A 1 286 ? 22.743 13.794 -13.502 1.00 93.69 286 SER A O 1
ATOM 2241 N N . TYR A 1 287 ? 21.540 15.369 -14.567 1.00 90.69 287 TYR A N 1
ATOM 2242 C CA . TYR A 1 287 ? 22.037 15.064 -15.904 1.00 90.69 287 TYR A CA 1
ATOM 2243 C C . TYR A 1 287 ? 22.709 16.295 -16.502 1.00 90.69 287 TYR A C 1
ATOM 2245 O O . TYR A 1 287 ? 22.104 17.366 -16.542 1.00 90.69 287 TYR A O 1
ATOM 2253 N N . ASN A 1 288 ? 23.941 16.135 -16.992 1.00 90.50 288 ASN A N 1
ATOM 2254 C CA . ASN A 1 288 ? 24.731 17.182 -17.651 1.00 90.50 288 ASN A CA 1
ATOM 2255 C C . ASN A 1 288 ? 24.865 18.475 -16.813 1.00 90.50 288 ASN A C 1
ATOM 2257 O O . ASN A 1 288 ? 24.799 19.578 -17.356 1.00 90.50 288 ASN A O 1
ATOM 2261 N N . GLY A 1 289 ? 25.026 18.343 -15.489 1.00 89.50 289 GLY A N 1
ATOM 2262 C CA . GLY A 1 289 ? 25.132 19.472 -14.553 1.00 89.50 289 GLY A CA 1
ATOM 2263 C C . GLY A 1 289 ? 23.807 20.193 -14.265 1.00 89.50 289 GLY A C 1
ATOM 2264 O O . GLY A 1 289 ? 23.816 21.333 -13.800 1.00 89.50 289 GLY A O 1
ATOM 2265 N N . GLY A 1 290 ? 22.674 19.566 -14.590 1.00 91.00 290 GLY A N 1
ATOM 2266 C CA . GLY A 1 290 ? 21.335 20.079 -14.316 1.00 91.00 290 GLY A CA 1
ATOM 2267 C C . GLY A 1 290 ? 20.874 19.896 -12.859 1.00 91.00 290 GLY A C 1
ATOM 2268 O O . GLY A 1 290 ? 21.601 19.402 -12.006 1.00 91.00 290 GLY A O 1
ATOM 2269 N N . PRO A 1 291 ? 19.638 20.301 -12.533 1.00 93.69 291 PRO A N 1
ATOM 2270 C CA . PRO A 1 291 ? 19.086 20.123 -11.193 1.00 93.69 291 PRO A CA 1
ATOM 2271 C C . PRO A 1 291 ? 18.646 18.673 -10.911 1.00 93.69 291 PRO A C 1
ATOM 2273 O O . PRO A 1 291 ? 18.242 17.936 -11.811 1.00 93.69 291 PRO A O 1
ATOM 2276 N N . TYR A 1 292 ? 18.612 18.301 -9.627 1.00 91.69 292 TYR A N 1
ATOM 2277 C CA . TYR A 1 292 ? 18.097 17.018 -9.123 1.00 91.69 292 TYR A CA 1
ATOM 2278 C C . TYR A 1 292 ? 16.561 16.959 -9.116 1.00 91.69 292 TYR A C 1
ATOM 2280 O O . TYR A 1 292 ? 15.922 16.942 -8.064 1.00 91.69 292 TYR A O 1
ATOM 2288 N N . LEU A 1 293 ? 15.952 16.951 -10.302 1.00 89.06 293 LEU A N 1
ATOM 2289 C CA . LEU A 1 293 ? 14.490 16.907 -10.464 1.00 89.06 293 LEU A CA 1
ATOM 2290 C C . LEU A 1 293 ? 13.938 15.494 -10.674 1.00 89.06 293 LEU A C 1
ATOM 2292 O O . LEU A 1 293 ? 12.726 15.301 -10.697 1.00 89.06 293 LEU A O 1
ATOM 2296 N N . THR A 1 294 ? 14.816 14.505 -10.825 1.00 91.44 294 THR A N 1
ATOM 2297 C CA . THR A 1 294 ? 14.448 13.110 -11.085 1.00 91.44 294 THR A CA 1
ATOM 2298 C C . THR A 1 294 ? 15.165 12.177 -10.121 1.00 91.44 294 THR A C 1
ATOM 2300 O O . THR A 1 294 ? 16.098 12.568 -9.410 1.00 91.44 294 THR A O 1
ATOM 2303 N N . TYR A 1 295 ? 14.717 10.931 -10.080 1.00 94.88 295 TYR A N 1
ATOM 2304 C CA . TYR A 1 295 ? 15.383 9.876 -9.339 1.00 94.88 295 TYR A CA 1
ATOM 2305 C C . TYR A 1 295 ? 15.403 8.588 -10.145 1.00 94.88 295 TYR A C 1
ATOM 2307 O O . TYR A 1 295 ? 14.685 8.443 -11.131 1.00 94.88 295 TYR A O 1
ATOM 2315 N N . HIS A 1 296 ? 16.242 7.653 -9.722 1.00 95.75 296 HIS A N 1
ATOM 2316 C CA . HIS A 1 296 ? 16.300 6.338 -10.321 1.00 95.75 296 HIS A CA 1
ATOM 2317 C C . HIS A 1 296 ? 15.049 5.514 -9.975 1.00 95.75 296 HIS A C 1
ATOM 2319 O O . HIS A 1 296 ? 14.845 5.149 -8.820 1.00 95.75 296 HIS A O 1
ATOM 2325 N N . GLU A 1 297 ? 14.207 5.224 -10.966 1.00 94.00 297 GLU A N 1
ATOM 2326 C CA . GLU A 1 297 ? 12.910 4.548 -10.781 1.00 94.00 297 GLU A CA 1
ATOM 2327 C C . GLU A 1 297 ? 13.010 3.019 -10.629 1.00 94.00 297 GLU A C 1
ATOM 2329 O O . GLU A 1 297 ? 11.993 2.351 -10.461 1.00 94.00 297 GLU A O 1
ATOM 2334 N N . GLY A 1 298 ? 14.218 2.453 -10.664 1.00 94.88 298 GLY A N 1
ATOM 2335 C CA . GLY A 1 298 ? 14.447 1.012 -10.593 1.00 94.88 298 GLY A CA 1
ATOM 2336 C C . GLY A 1 298 ? 15.748 0.656 -9.884 1.00 94.88 298 GLY A C 1
ATOM 2337 O O . GLY A 1 298 ? 16.283 1.432 -9.097 1.00 94.88 298 GL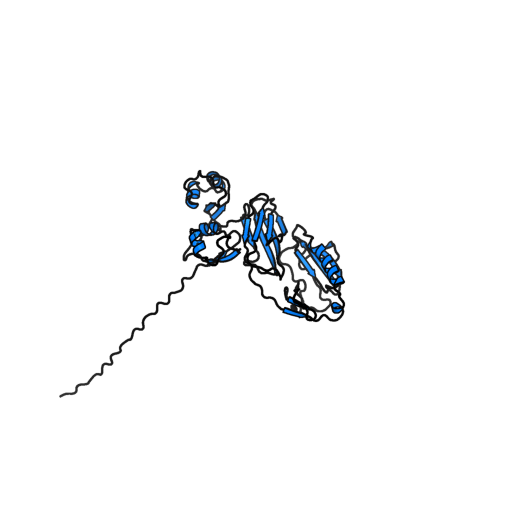Y A O 1
ATOM 2338 N N . VAL A 1 299 ? 16.247 -0.545 -10.152 1.00 95.94 299 VAL A N 1
ATOM 2339 C CA . VAL A 1 299 ? 17.551 -1.020 -9.687 1.00 95.94 299 VAL A CA 1
ATOM 2340 C C . VAL A 1 299 ? 18.355 -1.471 -10.898 1.00 95.94 299 VAL A C 1
ATOM 2342 O O . VAL A 1 299 ? 17.847 -2.226 -11.725 1.00 95.94 299 VAL A O 1
ATOM 2345 N N . ASP A 1 300 ? 19.601 -1.011 -10.996 1.00 96.38 300 ASP A N 1
ATOM 2346 C CA . ASP A 1 300 ? 20.486 -1.369 -12.101 1.00 96.38 300 ASP A CA 1
ATOM 2347 C C . ASP A 1 300 ? 21.330 -2.569 -11.666 1.00 96.38 300 ASP A C 1
ATOM 2349 O O . ASP A 1 300 ? 22.092 -2.496 -10.696 1.00 96.38 300 ASP A O 1
ATOM 2353 N N . LEU A 1 301 ? 21.163 -3.687 -12.373 1.00 96.69 301 LEU A N 1
ATOM 2354 C CA . LEU A 1 301 ? 21.918 -4.918 -12.160 1.00 96.69 301 LEU A CA 1
ATOM 2355 C C . LEU A 1 301 ? 22.983 -5.035 -13.251 1.00 96.69 301 LEU A C 1
ATOM 2357 O O . LEU A 1 301 ? 22.660 -5.220 -14.424 1.00 96.69 301 LEU A O 1
ATOM 2361 N N . SER A 1 302 ? 24.255 -4.947 -12.869 1.00 95.75 302 SER A N 1
ATOM 2362 C CA . SER A 1 302 ? 25.367 -5.076 -13.811 1.00 95.75 302 SER A CA 1
ATOM 2363 C C . SER A 1 302 ? 25.488 -6.524 -14.287 1.00 95.75 302 SER A C 1
ATOM 2365 O O . SER A 1 302 ? 25.675 -7.433 -13.478 1.00 95.75 302 SER A O 1
ATOM 2367 N N . ALA A 1 303 ? 25.374 -6.765 -15.592 1.00 94.88 303 ALA A N 1
ATOM 2368 C CA . ALA A 1 303 ? 25.449 -8.098 -16.187 1.00 94.88 303 ALA A CA 1
ATOM 2369 C C . ALA A 1 303 ? 26.091 -8.052 -17.581 1.00 94.88 303 ALA A C 1
ATOM 2371 O O . ALA A 1 303 ? 26.065 -7.029 -18.265 1.00 94.88 303 ALA A O 1
ATOM 2372 N N . TYR A 1 304 ? 26.655 -9.178 -18.026 1.00 94.56 304 TYR A N 1
ATOM 2373 C CA . TYR A 1 304 ? 27.190 -9.290 -19.384 1.00 94.56 304 TYR A CA 1
ATOM 2374 C C . TYR A 1 304 ? 26.063 -9.280 -20.427 1.00 94.56 304 TYR A C 1
ATOM 2376 O O . TYR A 1 304 ? 24.981 -9.828 -20.195 1.00 94.56 304 TYR A O 1
ATOM 2384 N N . GLY A 1 305 ? 26.326 -8.703 -21.604 1.00 93.56 305 GLY A N 1
ATOM 2385 C CA . GLY A 1 305 ? 25.380 -8.713 -22.722 1.00 93.56 305 GLY A CA 1
ATOM 2386 C C . GLY A 1 305 ? 24.943 -10.135 -23.090 1.00 93.56 305 GLY A C 1
ATOM 2387 O O . GLY A 1 305 ? 25.761 -11.051 -23.133 1.00 93.56 305 GLY A O 1
ATOM 2388 N N . GLY A 1 306 ? 23.642 -10.315 -23.329 1.00 93.56 306 GLY A N 1
ATOM 2389 C CA . GLY A 1 306 ? 23.039 -11.623 -23.608 1.00 93.56 306 GLY A CA 1
ATOM 2390 C C . GLY A 1 306 ? 22.702 -12.461 -22.369 1.00 93.56 306 GLY A C 1
ATOM 2391 O O . GLY A 1 306 ? 22.183 -13.564 -22.523 1.00 93.56 306 GLY A O 1
ATOM 2392 N N . THR A 1 307 ? 22.955 -11.963 -21.151 1.00 96.88 307 THR A N 1
ATOM 2393 C CA . THR A 1 307 ? 22.479 -12.620 -19.921 1.00 96.88 307 THR A CA 1
ATOM 2394 C C . THR A 1 307 ? 20.948 -12.736 -19.954 1.00 96.88 307 THR A C 1
ATOM 2396 O O . THR A 1 307 ? 20.283 -11.718 -20.158 1.00 96.88 307 THR A O 1
ATOM 2399 N N . PRO A 1 308 ? 20.369 -13.936 -19.748 1.00 96.38 308 PRO A N 1
ATOM 2400 C CA . PRO A 1 308 ? 18.920 -14.100 -19.711 1.00 96.38 308 PRO A CA 1
ATOM 2401 C C . PRO A 1 308 ? 18.269 -13.281 -18.593 1.00 96.38 308 PRO A C 1
ATO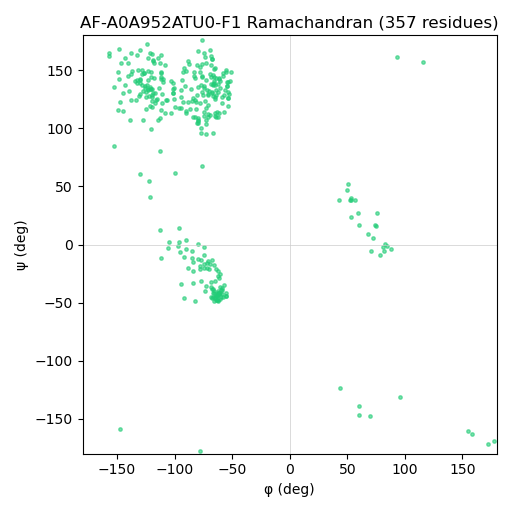M 2403 O O . PRO A 1 308 ? 18.724 -13.308 -17.447 1.00 96.38 308 PRO A O 1
ATOM 2406 N N . VAL A 1 309 ? 17.174 -12.604 -18.936 1.00 97.88 309 VAL A N 1
ATOM 2407 C CA . VAL A 1 309 ? 16.292 -11.895 -18.002 1.00 97.88 309 VAL A CA 1
ATOM 2408 C C . VAL A 1 309 ? 14.972 -12.656 -17.951 1.00 97.88 309 VAL A C 1
ATOM 2410 O O . VAL A 1 309 ? 14.350 -12.883 -18.988 1.00 97.88 309 VAL A O 1
ATOM 2413 N N . LEU A 1 310 ? 14.580 -13.094 -16.759 1.00 97.56 310 LEU A N 1
ATOM 2414 C CA . LEU A 1 310 ? 13.418 -13.950 -16.524 1.00 97.56 310 LEU A CA 1
ATOM 2415 C C . LEU A 1 310 ? 12.297 -13.167 -15.839 1.00 97.56 310 LEU A C 1
ATOM 2417 O O . LEU A 1 310 ? 12.552 -12.194 -15.123 1.00 97.56 310 LEU A O 1
ATOM 2421 N N . ALA A 1 311 ? 11.054 -13.613 -16.024 1.00 98.12 311 ALA A N 1
ATOM 2422 C CA . ALA A 1 311 ? 9.918 -13.014 -15.337 1.00 98.12 311 ALA A CA 1
ATOM 2423 C C . ALA A 1 311 ? 10.052 -13.226 -13.819 1.00 98.12 311 ALA A C 1
ATOM 2425 O O . ALA A 1 311 ? 10.347 -14.325 -13.345 1.00 98.12 311 ALA A O 1
ATOM 2426 N N . ALA A 1 312 ? 9.833 -12.162 -13.048 1.00 97.88 312 ALA A N 1
ATOM 2427 C CA . ALA A 1 312 ? 9.970 -12.185 -11.592 1.00 97.88 312 ALA A CA 1
ATOM 2428 C C . ALA A 1 312 ? 8.764 -12.856 -10.918 1.00 97.88 312 ALA A C 1
ATOM 2430 O O . ALA A 1 312 ? 8.900 -13.494 -9.878 1.00 97.88 312 ALA A O 1
ATOM 2431 N N . ALA A 1 313 ? 7.585 -12.738 -11.524 1.00 98.12 313 ALA A N 1
ATOM 2432 C CA . ALA A 1 313 ? 6.345 -13.346 -11.066 1.00 98.12 313 ALA A CA 1
ATOM 2433 C C . ALA A 1 313 ? 5.446 -13.686 -12.257 1.00 98.12 313 ALA A C 1
ATOM 2435 O O . ALA A 1 313 ? 5.698 -13.262 -13.389 1.00 98.12 313 ALA A O 1
ATOM 2436 N N . ALA A 1 314 ? 4.392 -14.456 -11.993 1.00 98.38 314 ALA A N 1
ATOM 2437 C CA . ALA A 1 314 ? 3.356 -14.721 -12.979 1.00 98.38 314 ALA A CA 1
ATOM 2438 C C . ALA A 1 314 ? 2.573 -13.440 -13.300 1.00 98.38 314 ALA A C 1
ATOM 2440 O O . ALA A 1 314 ? 2.413 -12.565 -12.450 1.00 98.38 314 ALA A O 1
ATOM 2441 N N . GLY A 1 315 ? 2.141 -13.302 -14.550 1.00 98.19 315 GLY A N 1
ATOM 2442 C CA . GLY A 1 315 ? 1.486 -12.091 -15.033 1.00 98.19 315 GLY A CA 1
ATOM 2443 C C . GLY A 1 315 ? 1.258 -12.115 -16.539 1.00 98.19 315 GLY A C 1
ATOM 2444 O O . GLY A 1 315 ? 1.480 -13.132 -17.200 1.00 98.19 315 GLY A O 1
ATOM 2445 N N . THR A 1 316 ? 0.827 -10.979 -17.079 1.00 98.56 316 THR A N 1
ATOM 2446 C CA . THR A 1 316 ? 0.578 -10.782 -18.511 1.00 98.56 316 THR A CA 1
ATOM 2447 C C . THR A 1 316 ? 1.491 -9.691 -19.052 1.00 98.56 316 THR A C 1
ATOM 2449 O O . THR A 1 316 ? 1.577 -8.606 -18.485 1.00 98.56 316 THR A O 1
ATOM 2452 N N . VAL A 1 317 ? 2.179 -9.956 -20.161 1.00 98.69 317 VAL A N 1
ATOM 2453 C CA . VAL A 1 317 ? 3.052 -8.974 -20.817 1.00 98.69 317 VAL A CA 1
ATOM 2454 C C . VAL A 1 317 ? 2.202 -7.811 -21.336 1.00 98.69 317 VAL A C 1
ATOM 2456 O O . VAL A 1 317 ? 1.438 -7.972 -22.286 1.00 98.69 317 VAL A O 1
ATOM 2459 N N . ALA A 1 318 ? 2.335 -6.639 -20.721 1.00 98.44 318 ALA A N 1
ATOM 2460 C CA . ALA A 1 318 ? 1.608 -5.425 -21.084 1.00 98.44 318 ALA A CA 1
ATOM 2461 C C . ALA A 1 318 ? 2.284 -4.670 -22.241 1.00 98.44 318 ALA A C 1
ATOM 2463 O O . ALA A 1 318 ? 1.608 -4.076 -23.079 1.00 98.44 318 ALA A O 1
ATOM 2464 N N . LEU A 1 319 ? 3.618 -4.718 -22.309 1.00 98.56 319 LEU A N 1
ATOM 2465 C CA . LEU A 1 319 ? 4.417 -4.088 -23.361 1.00 98.56 319 LEU A CA 1
ATOM 2466 C C . LEU A 1 319 ? 5.685 -4.907 -23.617 1.00 98.56 319 LEU A C 1
ATOM 2468 O O . LEU A 1 319 ? 6.275 -5.443 -22.682 1.00 98.56 319 LEU A O 1
ATOM 2472 N N . ALA A 1 320 ? 6.091 -5.005 -24.883 1.00 98.50 320 ALA A N 1
ATOM 2473 C CA . ALA A 1 320 ? 7.325 -5.661 -25.309 1.00 98.50 320 ALA A CA 1
ATOM 2474 C C . ALA A 1 320 ? 7.818 -5.033 -26.625 1.00 98.50 320 ALA A C 1
ATOM 2476 O O . ALA A 1 320 ? 7.485 -5.506 -27.710 1.00 98.50 320 ALA A O 1
ATOM 2477 N N . GLU A 1 321 ? 8.566 -3.932 -26.530 1.00 97.94 321 GLU A N 1
ATOM 2478 C CA . GLU A 1 321 ? 9.074 -3.169 -27.679 1.00 97.94 321 GLU A CA 1
ATOM 2479 C C . GLU A 1 321 ? 10.315 -2.329 -27.307 1.00 97.94 321 GLU A C 1
ATOM 2481 O O . GLU A 1 321 ? 10.579 -2.108 -26.121 1.00 97.94 321 GLU A O 1
ATOM 2486 N N . PRO A 1 322 ? 11.121 -1.866 -28.281 1.00 97.25 322 PRO A N 1
ATOM 2487 C CA . PRO A 1 322 ? 12.143 -0.852 -28.035 1.00 97.25 322 PRO A CA 1
ATOM 2488 C C . PRO A 1 322 ? 11.514 0.521 -27.756 1.00 97.25 322 PRO A C 1
ATOM 2490 O O . PRO A 1 322 ? 10.672 0.982 -28.522 1.00 97.25 322 PRO A O 1
ATOM 2493 N N . LEU A 1 323 ? 11.971 1.192 -26.700 1.00 96.44 323 LEU A N 1
ATOM 2494 C CA . LEU A 1 323 ? 11.613 2.568 -26.348 1.00 96.44 323 LEU A CA 1
ATOM 2495 C C . LEU A 1 323 ? 12.834 3.499 -26.464 1.00 96.44 323 LEU A C 1
ATOM 2497 O O . LEU A 1 323 ? 13.975 3.033 -26.447 1.00 96.44 323 LEU A O 1
ATOM 2501 N N . TYR A 1 324 ? 12.609 4.811 -26.567 1.00 93.31 324 TYR A N 1
ATOM 2502 C CA . TYR A 1 324 ? 13.666 5.800 -26.814 1.00 93.31 324 TYR A CA 1
ATOM 2503 C C . TYR A 1 324 ? 14.700 5.886 -25.682 1.00 93.31 324 TYR A C 1
ATOM 2505 O O . TYR A 1 324 ? 15.900 5.876 -25.932 1.00 93.31 324 TYR A O 1
ATOM 2513 N N . VAL A 1 325 ? 14.239 5.976 -24.435 1.00 92.75 325 VAL A N 1
ATOM 2514 C CA . VAL A 1 325 ? 15.047 6.128 -23.218 1.00 92.75 325 VAL A CA 1
ATOM 2515 C C . VAL A 1 325 ? 15.380 4.769 -22.618 1.00 92.75 325 VAL A C 1
ATOM 2517 O O . VAL A 1 325 ? 16.525 4.525 -22.244 1.00 92.75 325 VAL A O 1
ATOM 2520 N N . ARG A 1 326 ? 14.390 3.876 -22.518 1.00 95.12 326 ARG A N 1
ATOM 2521 C CA . ARG A 1 326 ? 14.540 2.566 -21.861 1.00 95.12 326 ARG A CA 1
ATOM 2522 C C . ARG A 1 326 ? 15.107 1.472 -22.769 1.00 95.12 326 ARG A C 1
ATOM 2524 O O . ARG A 1 326 ? 15.411 0.389 -22.279 1.00 95.12 326 ARG A O 1
ATOM 2531 N N . GLY A 1 327 ? 15.308 1.730 -24.063 1.00 95.62 327 GLY A N 1
ATOM 2532 C CA . GLY A 1 327 ? 15.802 0.727 -25.011 1.00 95.62 327 GLY A CA 1
ATOM 2533 C C . GLY A 1 327 ? 14.861 -0.477 -25.104 1.00 95.62 327 GLY A C 1
ATOM 2534 O O . GLY A 1 327 ? 13.646 -0.330 -24.958 1.00 95.62 327 GLY A O 1
ATOM 2535 N N . GLY A 1 328 ? 15.401 -1.680 -25.329 1.00 97.50 328 GLY A N 1
ATOM 2536 C CA . GLY A 1 328 ? 14.597 -2.903 -25.340 1.00 97.50 328 GLY A CA 1
ATOM 2537 C C . GLY A 1 328 ? 13.853 -3.087 -24.016 1.00 97.50 328 GLY A C 1
ATOM 2538 O O . GLY A 1 328 ? 14.492 -3.269 -22.979 1.00 97.50 328 GLY A O 1
ATOM 2539 N N . THR A 1 329 ? 12.520 -3.017 -24.063 1.00 98.62 329 THR A N 1
ATOM 2540 C CA . THR A 1 329 ? 11.664 -2.932 -22.878 1.00 98.62 329 THR A CA 1
ATOM 2541 C C . THR A 1 329 ? 10.608 -4.029 -22.864 1.00 98.62 329 THR A C 1
ATOM 2543 O O . THR A 1 329 ? 9.932 -4.261 -23.863 1.00 98.62 329 THR A O 1
ATOM 2546 N N . VAL A 1 330 ? 10.430 -4.669 -21.708 1.00 98.75 330 VAL A N 1
ATOM 2547 C CA . VAL A 1 330 ? 9.297 -5.554 -21.407 1.00 98.75 330 VAL A CA 1
ATOM 2548 C C . VAL A 1 330 ? 8.668 -5.099 -20.098 1.00 98.75 330 VAL A C 1
ATOM 2550 O O . VAL A 1 330 ? 9.375 -4.876 -19.119 1.00 98.75 330 VAL A O 1
ATOM 2553 N N . ILE A 1 331 ? 7.345 -4.969 -20.075 1.00 98.75 331 ILE A N 1
ATOM 2554 C CA . ILE A 1 331 ? 6.562 -4.658 -18.877 1.00 98.75 331 ILE A CA 1
ATOM 2555 C C . ILE A 1 331 ? 5.533 -5.765 -18.684 1.00 98.75 331 ILE A C 1
ATOM 2557 O O . ILE A 1 331 ? 4.851 -6.147 -19.636 1.00 98.75 331 ILE A O 1
ATOM 2561 N N . ILE A 1 332 ? 5.420 -6.276 -17.461 1.00 98.75 332 ILE A N 1
ATOM 2562 C CA . ILE A 1 332 ? 4.504 -7.361 -17.095 1.00 98.75 332 ILE A CA 1
ATOM 2563 C C . ILE A 1 332 ? 3.542 -6.844 -16.025 1.00 98.75 332 ILE A C 1
ATOM 2565 O O . ILE A 1 332 ? 3.985 -6.355 -14.988 1.00 98.75 332 ILE A O 1
ATOM 2569 N N . ASP A 1 333 ? 2.241 -6.937 -16.301 1.00 98.50 333 ASP A N 1
ATOM 2570 C CA . ASP A 1 333 ? 1.153 -6.690 -15.352 1.00 98.50 333 ASP A CA 1
ATOM 2571 C C . ASP A 1 333 ? 0.933 -7.939 -14.499 1.00 98.50 333 ASP A C 1
ATOM 2573 O O . ASP A 1 333 ? 0.675 -9.026 -15.028 1.00 98.50 333 ASP A O 1
ATOM 2577 N N . HIS A 1 334 ? 1.031 -7.788 -13.184 1.00 97.81 334 HIS A N 1
ATOM 2578 C CA . HIS A 1 334 ? 0.815 -8.867 -12.229 1.00 97.81 334 HIS A CA 1
ATOM 2579 C C . HIS A 1 334 ? -0.532 -8.753 -11.496 1.00 97.81 334 HIS A C 1
ATOM 2581 O O . HIS A 1 334 ? -0.831 -9.586 -10.642 1.00 97.81 334 HIS A O 1
ATOM 2587 N N . GLY A 1 335 ?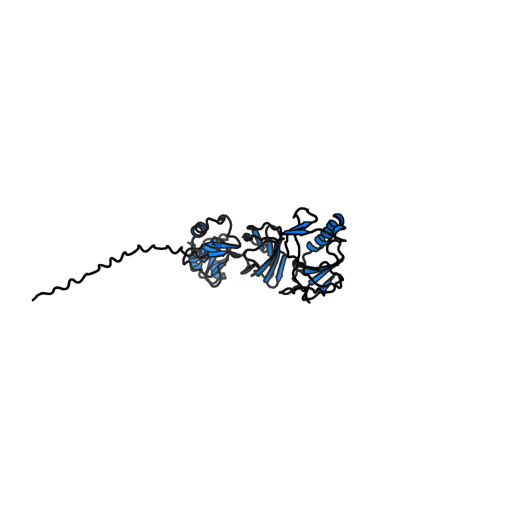 -1.360 -7.756 -11.815 1.00 96.62 335 GLY A N 1
ATOM 2588 C CA . GLY A 1 335 ? -2.590 -7.476 -11.081 1.00 96.62 335 GLY A CA 1
ATOM 2589 C C . GLY A 1 335 ? -2.417 -6.442 -9.971 1.00 96.62 335 GLY A C 1
ATOM 2590 O O . GLY A 1 335 ? -1.310 -6.135 -9.534 1.00 96.62 335 GLY A O 1
ATOM 2591 N N . LEU A 1 336 ? -3.534 -5.867 -9.525 1.00 94.31 336 LEU A N 1
ATOM 2592 C CA . LEU A 1 336 ? -3.628 -4.805 -8.514 1.00 94.31 336 LEU A CA 1
ATOM 2593 C C . LEU A 1 336 ? -2.767 -3.561 -8.787 1.00 94.31 336 LEU A C 1
ATOM 2595 O O . LEU A 1 336 ? -2.447 -2.804 -7.872 1.00 94.31 336 LEU A O 1
ATOM 2599 N N . GLY A 1 337 ? -2.414 -3.315 -10.051 1.00 94.19 337 GLY A N 1
ATOM 2600 C CA . GLY A 1 337 ? -1.517 -2.219 -10.430 1.00 94.19 337 GLY A CA 1
ATOM 2601 C C . GLY A 1 337 ? -0.050 -2.488 -10.075 1.00 94.19 337 GLY A C 1
ATOM 2602 O O . GLY A 1 337 ? 0.751 -1.556 -10.029 1.00 94.19 337 GLY A O 1
ATOM 2603 N N . VAL A 1 338 ? 0.310 -3.748 -9.809 1.00 96.19 338 VAL A N 1
ATOM 2604 C CA . VAL A 1 338 ? 1.691 -4.192 -9.612 1.00 96.19 338 VAL A CA 1
ATOM 2605 C C . VAL A 1 338 ? 2.282 -4.575 -10.961 1.00 96.19 338 VAL A C 1
ATOM 2607 O O . VAL A 1 338 ? 1.794 -5.480 -11.634 1.00 96.19 338 VAL A O 1
ATOM 2610 N N . TYR A 1 339 ? 3.383 -3.922 -11.317 1.00 97.50 339 TYR A N 1
ATOM 2611 C CA . TYR A 1 339 ? 4.095 -4.168 -12.562 1.00 97.50 339 TYR A CA 1
ATOM 2612 C C . TYR A 1 339 ? 5.570 -4.452 -12.311 1.00 97.50 339 TYR A C 1
ATOM 2614 O O . TYR A 1 339 ? 6.182 -3.871 -11.413 1.00 97.50 339 TYR A O 1
ATOM 2622 N N . THR A 1 340 ? 6.161 -5.291 -13.157 1.00 97.94 340 THR A N 1
ATOM 2623 C CA . THR A 1 340 ? 7.618 -5.349 -13.318 1.00 97.94 340 THR A CA 1
ATOM 2624 C C . THR A 1 340 ? 8.009 -4.794 -14.677 1.00 97.94 340 THR A C 1
ATOM 2626 O O . THR A 1 340 ? 7.326 -5.020 -15.675 1.00 97.94 340 THR A O 1
ATOM 2629 N N . GLY A 1 341 ? 9.103 -4.034 -14.705 1.00 98.00 341 GLY A N 1
ATOM 2630 C CA . GLY A 1 341 ? 9.693 -3.486 -15.921 1.00 98.00 341 GLY A CA 1
ATOM 2631 C C . GLY A 1 341 ? 11.128 -3.974 -16.085 1.00 98.00 341 GLY A C 1
ATOM 2632 O O . GLY A 1 341 ? 11.913 -3.933 -15.139 1.00 98.00 341 GLY A O 1
ATOM 2633 N N . TYR A 1 342 ? 11.460 -4.420 -17.291 1.00 98.25 342 TYR A N 1
ATOM 2634 C CA . TYR A 1 342 ? 12.781 -4.881 -17.704 1.00 98.25 342 TYR A CA 1
ATOM 2635 C C . TYR A 1 342 ? 13.256 -3.984 -18.838 1.00 98.25 342 TYR A C 1
ATOM 2637 O O . TYR A 1 342 ? 12.595 -3.920 -19.874 1.00 98.25 342 TYR A O 1
ATOM 2645 N N . TYR A 1 343 ? 14.364 -3.273 -18.637 1.00 97.69 343 TYR A N 1
ATOM 2646 C CA . TYR A 1 343 ? 14.838 -2.223 -19.543 1.00 97.69 343 TYR A CA 1
ATOM 2647 C C . TYR A 1 343 ? 16.241 -2.532 -20.068 1.00 97.69 343 TYR A C 1
ATOM 2649 O O . TYR A 1 343 ? 16.955 -3.376 -19.526 1.00 97.69 343 TYR A O 1
ATOM 2657 N N . HIS A 1 344 ? 16.634 -1.829 -21.128 1.00 96.06 344 HIS A N 1
ATOM 2658 C CA . HIS A 1 344 ? 17.950 -1.894 -21.765 1.00 96.06 344 HIS A CA 1
ATOM 2659 C C . HIS A 1 344 ? 18.337 -3.290 -22.284 1.00 96.06 344 HIS A C 1
ATOM 2661 O O . HIS A 1 344 ? 19.518 -3.624 -22.395 1.00 96.06 344 HIS A O 1
ATOM 2667 N N . MET A 1 345 ? 17.348 -4.118 -22.633 1.00 97.19 345 MET A N 1
ATOM 2668 C CA . MET A 1 345 ? 17.597 -5.454 -23.171 1.00 97.19 345 MET A CA 1
ATOM 2669 C C . MET A 1 345 ? 18.125 -5.388 -24.607 1.00 97.19 345 MET A C 1
ATOM 2671 O O . MET A 1 345 ? 17.653 -4.607 -25.431 1.00 97.19 345 MET A O 1
ATOM 2675 N N . SER A 1 346 ? 19.076 -6.270 -24.921 1.00 95.81 346 SER A N 1
ATOM 2676 C CA . SER A 1 346 ? 19.644 -6.409 -26.273 1.00 95.81 346 SER A CA 1
ATOM 2677 C C . SER A 1 346 ? 18.742 -7.182 -27.245 1.00 95.81 346 SER A C 1
ATOM 2679 O O . SER A 1 346 ? 18.886 -7.042 -28.456 1.00 95.81 346 SER A O 1
ATOM 2681 N N . ALA A 1 347 ? 17.808 -7.983 -26.727 1.00 96.75 347 ALA A N 1
ATOM 2682 C CA . ALA A 1 347 ? 16.809 -8.714 -27.496 1.00 96.75 347 ALA A CA 1
ATOM 2683 C C . ALA A 1 347 ? 15.525 -8.873 -26.671 1.00 96.75 347 ALA A C 1
ATOM 2685 O O . ALA A 1 347 ? 15.580 -8.986 -25.447 1.00 96.75 347 ALA A O 1
ATOM 2686 N N . ILE A 1 348 ? 14.375 -8.901 -27.349 1.00 98.12 348 ILE A N 1
ATOM 2687 C CA . ILE A 1 348 ? 13.057 -9.102 -26.740 1.00 98.12 348 ILE A CA 1
ATOM 2688 C C . ILE A 1 348 ? 12.479 -10.411 -27.276 1.00 98.12 348 ILE A C 1
ATOM 2690 O O . ILE A 1 348 ? 12.363 -10.594 -28.487 1.00 98.12 348 ILE A O 1
ATOM 2694 N N . HIS A 1 349 ? 12.118 -11.315 -26.367 1.00 96.88 349 HIS A N 1
ATOM 2695 C CA . HIS A 1 349 ? 11.506 -12.610 -26.697 1.00 96.88 349 HIS A CA 1
ATOM 2696 C C . HIS A 1 349 ? 10.044 -12.725 -26.246 1.00 96.88 349 HIS A C 1
ATOM 2698 O O . HIS A 1 349 ? 9.360 -13.669 -26.633 1.00 96.88 349 HIS A O 1
ATOM 2704 N N . ALA A 1 350 ? 9.577 -11.783 -25.426 1.00 97.88 350 ALA A N 1
ATOM 2705 C CA . ALA A 1 350 ? 8.199 -11.717 -24.962 1.00 97.88 350 ALA A CA 1
ATOM 2706 C C . ALA A 1 350 ? 7.288 -11.080 -26.019 1.00 97.88 350 ALA A C 1
ATOM 2708 O O . ALA A 1 350 ? 7.734 -10.269 -26.832 1.00 97.88 350 ALA A O 1
ATOM 2709 N N . ILE A 1 351 ? 6.003 -11.425 -25.976 1.00 98.12 351 ILE A N 1
ATOM 2710 C CA . ILE A 1 351 ? 4.980 -10.900 -26.887 1.00 98.12 351 ILE A CA 1
ATOM 2711 C C . ILE A 1 351 ? 3.892 -10.208 -26.054 1.00 98.12 351 ILE A C 1
ATOM 2713 O O . ILE A 1 351 ? 3.461 -10.789 -25.057 1.00 98.12 351 ILE A O 1
ATOM 2717 N N . PRO A 1 352 ? 3.400 -9.010 -26.430 1.00 98.38 352 PRO A N 1
ATOM 2718 C CA . PRO A 1 352 ? 2.281 -8.384 -25.726 1.00 98.38 352 PRO A CA 1
ATOM 2719 C C . PRO A 1 352 ? 1.060 -9.317 -25.641 1.00 98.38 352 PRO A C 1
ATOM 2721 O O . PRO A 1 352 ? 0.712 -9.992 -26.609 1.00 98.38 352 PRO A O 1
ATOM 2724 N N . GLY A 1 353 ? 0.420 -9.377 -24.473 1.00 98.25 353 GLY A N 1
ATOM 2725 C CA . GLY A 1 353 ? -0.691 -10.283 -24.163 1.00 98.25 353 GLY A CA 1
ATOM 2726 C C . GLY A 1 353 ? -0.280 -11.707 -23.766 1.00 98.25 353 GLY A C 1
ATOM 2727 O O . GLY A 1 353 ? -1.135 -12.499 -23.367 1.00 98.25 353 GLY A O 1
ATOM 2728 N N . GLN A 1 354 ? 1.006 -12.058 -23.841 1.00 98.50 354 GLN A N 1
ATOM 2729 C CA . GLN A 1 354 ? 1.501 -13.359 -23.395 1.00 98.50 354 GLN A CA 1
ATOM 2730 C C . GLN A 1 354 ? 1.378 -13.4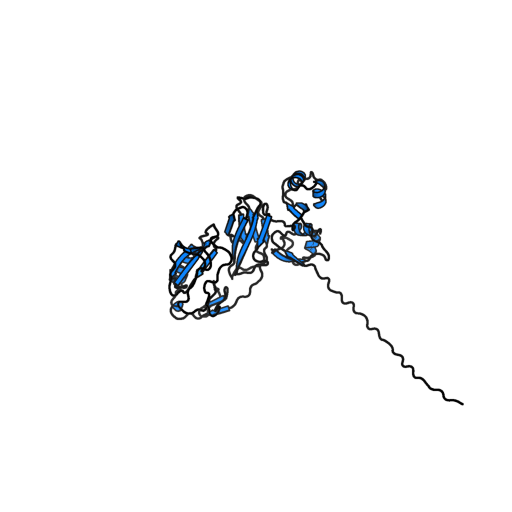99 -21.872 1.00 98.50 354 GLN A C 1
ATOM 2732 O O . GLN A 1 354 ? 1.849 -12.643 -21.125 1.00 98.50 354 GLN A O 1
ATOM 2737 N N . GLN A 1 355 ? 0.815 -14.617 -21.411 1.00 98.38 355 GLN A N 1
ATOM 2738 C CA . GLN A 1 355 ? 0.898 -15.012 -20.004 1.00 98.38 355 GLN A CA 1
ATOM 2739 C C . GLN A 1 355 ? 2.255 -15.653 -19.716 1.00 98.38 355 GLN A C 1
ATOM 2741 O O . GLN A 1 355 ? 2.724 -16.511 -20.471 1.00 98.38 355 GLN A O 1
ATOM 2746 N N . VAL A 1 356 ? 2.867 -15.261 -18.606 1.00 98.12 356 VAL A N 1
ATOM 2747 C CA . VAL A 1 356 ? 4.169 -15.762 -18.164 1.00 98.12 356 VAL A CA 1
ATOM 2748 C C . VAL A 1 356 ? 4.080 -16.360 -16.765 1.00 98.12 356 VAL A C 1
ATOM 2750 O O . VAL A 1 356 ? 3.158 -16.083 -15.998 1.00 98.12 356 VAL A O 1
ATOM 2753 N N . ARG A 1 357 ? 5.064 -17.192 -16.435 1.00 97.25 357 ARG A N 1
ATOM 2754 C CA . ARG A 1 357 ? 5.302 -17.745 -15.099 1.00 97.25 357 ARG A CA 1
ATOM 2755 C C . ARG A 1 357 ? 6.680 -17.285 -14.628 1.00 97.25 357 ARG A C 1
ATOM 2757 O O . ARG A 1 357 ? 7.483 -16.922 -15.481 1.00 97.25 357 ARG A O 1
ATOM 2764 N N . PRO A 1 358 ? 6.959 -17.289 -13.317 1.00 95.88 358 PRO A N 1
ATOM 2765 C CA . PRO A 1 358 ? 8.278 -16.917 -12.833 1.00 95.88 358 PRO A CA 1
ATOM 2766 C C . PRO A 1 358 ? 9.352 -17.914 -13.286 1.00 95.88 358 PRO A C 1
ATOM 2768 O O . PRO A 1 358 ? 9.115 -19.127 -13.280 1.00 95.88 358 PRO A O 1
ATOM 2771 N N . GLY A 1 359 ? 10.545 -17.391 -13.580 1.00 91.31 359 GLY A N 1
ATOM 2772 C CA . GLY A 1 359 ? 11.666 -18.151 -14.152 1.00 91.31 359 GLY A CA 1
ATOM 2773 C C . GLY A 1 359 ? 11.593 -18.287 -15.667 1.00 91.31 359 GLY A C 1
ATOM 2774 O O . GLY A 1 359 ? 12.442 -19.044 -16.186 1.00 91.31 359 GLY A O 1
#

Nearest PDB structures (foldseek):
  6jn7-assembly2_B  TM=8.370E-01  e=2.887E-13  Campylobacter jejuni
  7e64-assembly1_A  TM=7.973E-01  e=5.584E-13  Campylobacter jejuni
  6jmx-assembly1_A  TM=7.925E-01  e=4.513E-12  Campylobacter jejuni
  5nok-assembly1_A  TM=6.833E-01  e=1.365E-02  Bacteroides cellulosilyticus DSM 14838
  5l5g-assembly2_D  TM=4.841E-01  e=5.106E-02  Mus musculus

Radius of gyration: 30.57 Å; Cα contacts (8 Å, |Δi|>4): 701; chains: 1; bounding box: 94×38×116 Å